Protein AF-A0A670Z9A9-F1 (afdb_monomer)

Solvent-accessible surface area (backbone atoms only — not comparable to full-atom values): 10388 Å² total; per-residue (Å²): 115,67,74,57,53,58,53,50,52,54,52,52,38,52,53,39,51,56,48,32,54,51,43,50,53,49,29,54,51,52,53,52,52,52,51,53,52,50,52,53,49,54,53,46,26,60,76,27,50,93,51,57,17,61,46,47,69,67,66,51,92,72,81,72,86,79,73,75,68,57,45,58,57,42,49,56,49,28,51,51,43,54,60,68,50,67,63,76,85,78,79,76,77,70,88,59,63,65,64,73,48,53,79,79,47,78,94,45,90,67,59,56,58,54,52,53,50,51,51,53,52,52,50,47,65,61,46,49,72,61,49,51,61,55,50,54,52,53,53,52,54,52,52,52,54,53,53,50,52,58,48,48,57,53,52,50,52,53,49,50,54,52,49,53,55,53,54,63,74,63,66,80,90,82,82,80,92,128

Nearest PDB structures (foldseek):
  6rx1-assembly1_A  TM=9.116E-01  e=6.075E-04  Homo sapiens
  4n21-assembly1_C  TM=8.947E-01  e=1.290E-02  CAS virus

Mean predicted aligned error: 19.45 Å

pLDDT: mean 72.22, std 13.07, range [31.41, 91.44]

Structure (mmCIF, N/CA/C/O backbone):
data_AF-A0A670Z9A9-F1
#
_entry.id   AF-A0A670Z9A9-F1
#
loop_
_atom_site.group_PDB
_atom_site.id
_atom_site.type_symbol
_atom_site.label_atom_id
_atom_site.label_alt_id
_atom_site.label_comp_id
_atom_site.label_asym_id
_atom_site.label_entity_id
_atom_site.label_seq_id
_atom_site.pdbx_PDB_ins_code
_atom_site.Cartn_x
_atom_site.Cartn_y
_atom_site.Cartn_z
_atom_site.occupancy
_atom_site.B_iso_or_equiv
_atom_site.auth_seq_id
_atom_site.auth_comp_id
_atom_site.auth_asym_id
_atom_site.auth_atom_id
_atom_site.pdbx_PDB_model_num
ATOM 1 N N . MET A 1 1 ? 15.398 -5.780 -22.217 1.00 57.53 1 MET A N 1
ATOM 2 C CA . MET A 1 1 ? 15.027 -4.775 -21.191 1.00 57.53 1 MET A CA 1
ATOM 3 C C . MET A 1 1 ? 13.510 -4.672 -21.014 1.00 57.53 1 MET A C 1
ATOM 5 O O . MET A 1 1 ? 13.047 -4.868 -19.901 1.00 57.53 1 MET A O 1
ATOM 9 N N . LEU A 1 2 ? 12.725 -4.475 -22.083 1.00 59.59 2 LEU A N 1
ATOM 10 C CA . LEU A 1 2 ? 11.269 -4.256 -21.997 1.00 59.59 2 LEU A CA 1
ATOM 11 C C . LEU A 1 2 ? 10.462 -5.416 -21.372 1.00 59.59 2 LEU A C 1
ATOM 13 O O . LEU A 1 2 ? 9.583 -5.186 -20.551 1.00 59.59 2 LEU A O 1
ATOM 17 N N . ASN A 1 3 ? 10.837 -6.668 -21.661 1.00 61.53 3 ASN A N 1
ATOM 18 C CA . ASN A 1 3 ? 10.178 -7.860 -21.103 1.00 61.53 3 ASN A CA 1
ATOM 19 C C . ASN A 1 3 ? 10.278 -7.959 -19.561 1.00 61.53 3 ASN A C 1
ATOM 21 O 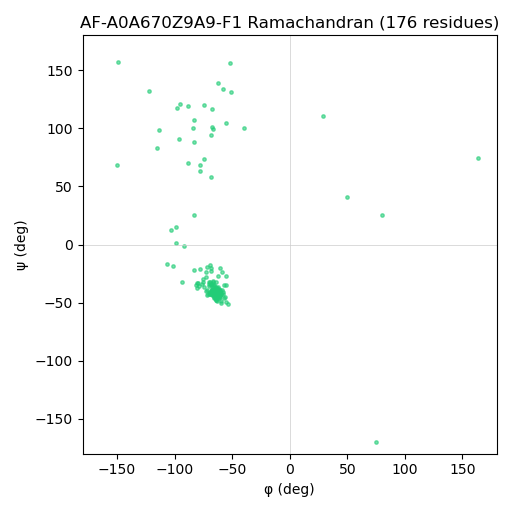O . ASN A 1 3 ? 9.419 -8.538 -18.903 1.00 61.53 3 ASN A O 1
ATOM 25 N N . ARG A 1 4 ? 11.323 -7.367 -18.960 1.00 69.44 4 ARG A N 1
ATOM 26 C CA . ARG A 1 4 ? 11.471 -7.301 -17.496 1.00 69.44 4 ARG A CA 1
ATOM 27 C C . ARG A 1 4 ? 10.529 -6.272 -16.872 1.00 69.44 4 ARG A C 1
ATOM 29 O O . ARG A 1 4 ? 10.006 -6.531 -15.797 1.00 69.44 4 ARG A O 1
ATOM 36 N N . ILE A 1 5 ? 10.303 -5.145 -17.547 1.00 73.62 5 ILE A N 1
ATOM 37 C CA . ILE A 1 5 ? 9.437 -4.061 -17.060 1.00 73.62 5 ILE A CA 1
ATOM 38 C C . ILE A 1 5 ? 7.973 -4.519 -17.057 1.00 73.62 5 ILE A C 1
ATOM 40 O O . ILE A 1 5 ? 7.284 -4.347 -16.060 1.00 73.62 5 ILE A O 1
ATOM 44 N N . ILE A 1 6 ? 7.536 -5.208 -18.117 1.00 71.56 6 ILE A N 1
ATOM 45 C CA . ILE A 1 6 ? 6.167 -5.742 -18.222 1.00 71.56 6 ILE A CA 1
ATOM 46 C C . ILE A 1 6 ? 5.898 -6.795 -17.132 1.00 71.56 6 ILE A C 1
ATOM 48 O O . ILE A 1 6 ? 4.844 -6.787 -16.503 1.00 71.56 6 ILE A O 1
ATOM 52 N N . ARG A 1 7 ? 6.876 -7.668 -16.845 1.00 72.00 7 ARG A N 1
ATOM 53 C CA . ARG A 1 7 ? 6.777 -8.635 -15.739 1.00 72.00 7 ARG A CA 1
ATOM 54 C C . ARG A 1 7 ? 6.700 -7.963 -14.371 1.00 72.00 7 ARG A C 1
ATOM 56 O O . ARG A 1 7 ? 5.921 -8.400 -13.535 1.00 72.00 7 ARG A O 1
ATOM 63 N N . LEU A 1 8 ? 7.494 -6.917 -14.143 1.00 79.88 8 LEU A N 1
ATOM 64 C CA . LEU A 1 8 ? 7.450 -6.150 -12.897 1.00 79.88 8 LEU A CA 1
ATOM 65 C C . LEU A 1 8 ? 6.085 -5.488 -12.695 1.00 79.88 8 LEU A C 1
ATOM 67 O O . LEU A 1 8 ? 5.561 -5.528 -11.589 1.00 79.88 8 LEU A O 1
ATOM 71 N N . GLN A 1 9 ? 5.487 -4.949 -13.757 1.00 76.75 9 GLN A N 1
ATOM 72 C CA . GLN A 1 9 ? 4.175 -4.310 -13.682 1.00 76.75 9 GLN A CA 1
ATOM 73 C C . GLN A 1 9 ? 3.070 -5.298 -13.277 1.00 76.75 9 GLN A C 1
ATOM 75 O O . GLN A 1 9 ? 2.305 -5.003 -12.364 1.00 76.75 9 GLN A O 1
ATOM 80 N N . ALA A 1 10 ? 3.059 -6.502 -13.858 1.00 77.50 10 ALA A N 1
ATOM 81 C CA . ALA A 1 10 ? 2.109 -7.551 -13.480 1.00 77.50 10 ALA A CA 1
ATOM 82 C C . ALA A 1 10 ? 2.292 -8.036 -12.027 1.00 77.50 10 ALA A C 1
ATOM 84 O O . ALA A 1 10 ? 1.320 -8.297 -11.323 1.00 77.50 10 ALA A O 1
ATOM 85 N N . VAL A 1 11 ? 3.539 -8.139 -11.553 1.00 83.31 11 VAL A N 1
ATOM 86 C CA . VAL A 1 11 ? 3.826 -8.537 -10.163 1.00 83.31 11 VAL A CA 1
ATOM 87 C C . VAL A 1 11 ? 3.357 -7.469 -9.170 1.00 83.31 11 VAL A C 1
ATOM 89 O O . VAL A 1 11 ? 2.817 -7.812 -8.122 1.00 83.31 11 VAL A O 1
ATOM 92 N N . VAL A 1 12 ? 3.527 -6.184 -9.491 1.00 83.81 12 VAL A N 1
ATOM 93 C CA . VAL A 1 12 ? 3.053 -5.083 -8.635 1.00 83.81 12 VAL A CA 1
ATOM 94 C C . VAL A 1 12 ? 1.527 -5.069 -8.545 1.00 83.81 12 VAL A C 1
ATOM 96 O O . VAL A 1 12 ? 1.000 -4.891 -7.450 1.00 83.81 12 VAL A O 1
ATOM 99 N N . GLU A 1 13 ? 0.821 -5.308 -9.652 1.00 79.69 13 GLU A N 1
ATOM 100 C CA . GLU A 1 13 ? -0.646 -5.397 -9.670 1.00 79.69 13 GLU A CA 1
ATOM 101 C C . GLU A 1 13 ? -1.158 -6.558 -8.802 1.00 79.69 13 GLU A C 1
ATOM 103 O O . GLU A 1 13 ? -2.053 -6.368 -7.977 1.00 79.69 13 GLU A O 1
ATOM 108 N N . LEU A 1 14 ? -0.525 -7.734 -8.905 1.00 84.31 14 LEU A N 1
ATOM 109 C CA . LEU A 1 14 ? -0.851 -8.892 -8.070 1.00 84.31 14 LEU A CA 1
ATOM 110 C C . LEU A 1 14 ? -0.661 -8.582 -6.578 1.00 84.31 14 LEU A C 1
ATOM 112 O O . LEU A 1 14 ? -1.570 -8.801 -5.780 1.00 84.31 14 LEU A O 1
ATOM 116 N N . ILE A 1 15 ? 0.497 -8.032 -6.199 1.00 83.19 15 ILE A N 1
ATOM 117 C CA . ILE A 1 15 ? 0.793 -7.696 -4.798 1.00 83.19 15 ILE A CA 1
ATOM 118 C C . ILE A 1 15 ? -0.176 -6.627 -4.280 1.00 83.19 15 ILE A C 1
ATOM 120 O O . ILE A 1 15 ? -0.619 -6.708 -3.134 1.00 83.19 15 ILE A O 1
ATOM 124 N N . ALA A 1 16 ? -0.535 -5.639 -5.104 1.00 85.44 16 ALA A N 1
ATOM 125 C CA . ALA A 1 16 ? -1.480 -4.594 -4.726 1.00 85.44 16 ALA A CA 1
ATOM 126 C C . ALA A 1 16 ? -2.885 -5.158 -4.460 1.00 85.44 16 ALA A C 1
ATOM 128 O O . ALA A 1 16 ? -3.497 -4.798 -3.452 1.00 85.44 16 ALA A O 1
ATOM 129 N N . ASN A 1 17 ? -3.366 -6.076 -5.304 1.00 84.50 17 ASN A N 1
ATOM 130 C CA . ASN A 1 17 ? -4.658 -6.740 -5.123 1.00 84.50 17 ASN A CA 1
ATOM 131 C C . ASN A 1 17 ? -4.695 -7.599 -3.843 1.00 84.50 17 ASN A C 1
ATOM 133 O O . ASN A 1 17 ? -5.593 -7.447 -3.013 1.00 84.50 17 ASN A O 1
ATOM 137 N N . GLU A 1 18 ? -3.669 -8.427 -3.628 1.00 86.19 18 GLU A N 1
ATOM 138 C CA . GLU A 1 18 ? -3.526 -9.250 -2.415 1.00 86.19 18 GLU A CA 1
ATOM 139 C C . GLU A 1 18 ? -3.448 -8.387 -1.140 1.00 86.19 18 GLU A C 1
ATOM 141 O O . GLU A 1 18 ? -4.068 -8.679 -0.109 1.00 86.19 18 GLU A O 1
ATOM 146 N N . THR A 1 19 ? -2.733 -7.260 -1.212 1.00 86.81 19 THR A N 1
ATOM 147 C CA . THR A 1 19 ? -2.630 -6.299 -0.103 1.00 86.81 19 THR A CA 1
ATOM 148 C C . THR A 1 19 ? -3.982 -5.643 0.187 1.00 86.81 19 THR A C 1
ATOM 150 O O . THR A 1 19 ? -4.372 -5.527 1.351 1.00 86.81 19 THR A O 1
ATOM 153 N N . ALA A 1 20 ? -4.731 -5.247 -0.847 1.00 84.44 20 ALA A N 1
ATOM 154 C CA . ALA A 1 20 ? -6.062 -4.663 -0.689 1.00 84.44 20 ALA A CA 1
ATOM 155 C C . ALA A 1 20 ? -7.044 -5.652 -0.035 1.00 84.44 20 ALA A C 1
ATOM 157 O O . ALA A 1 20 ? -7.792 -5.273 0.871 1.00 84.44 20 ALA A O 1
ATOM 158 N N . GLN A 1 21 ? -7.003 -6.931 -0.419 1.00 86.69 21 GLN A N 1
ATOM 159 C CA . GLN A 1 21 ? -7.823 -7.983 0.189 1.00 86.69 21 GLN A CA 1
ATOM 160 C C . GLN A 1 21 ? -7.468 -8.230 1.665 1.00 86.69 21 GLN A C 1
ATOM 162 O O . GLN A 1 21 ? -8.360 -8.351 2.515 1.00 86.69 21 GLN A O 1
ATOM 167 N N . SER A 1 22 ? -6.176 -8.246 1.991 1.00 89.56 22 SER A N 1
ATOM 168 C CA . SER A 1 22 ? -5.695 -8.396 3.370 1.00 89.56 22 SER A CA 1
ATOM 169 C C . SER A 1 22 ? -6.151 -7.2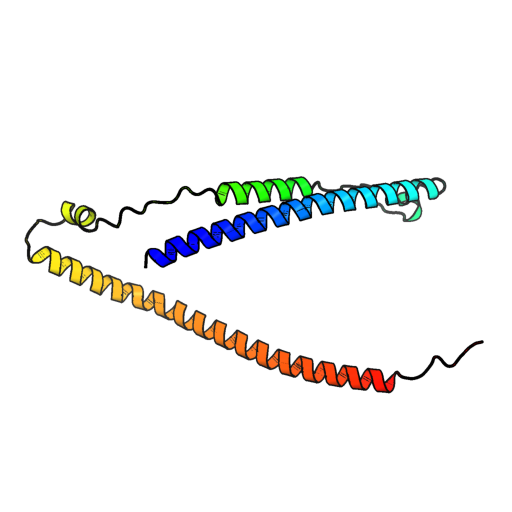32 4.259 1.00 89.56 22 SER A C 1
ATOM 171 O O . SER A 1 22 ? -6.670 -7.447 5.357 1.00 89.56 22 SER A O 1
ATOM 173 N N . LEU A 1 23 ? -6.052 -5.994 3.758 1.00 87.75 23 LEU A N 1
ATOM 174 C CA . LEU A 1 23 ? -6.511 -4.792 4.463 1.00 87.75 23 LEU A CA 1
ATOM 175 C C . LEU A 1 23 ? -8.023 -4.808 4.724 1.00 87.75 23 LEU A C 1
ATOM 177 O O . LEU A 1 23 ? -8.455 -4.476 5.828 1.00 87.75 23 LEU A O 1
ATOM 181 N N . ARG A 1 24 ? -8.834 -5.242 3.750 1.00 85.31 24 ARG A N 1
ATOM 182 C CA . ARG A 1 24 ? -10.289 -5.395 3.931 1.00 85.31 24 ARG A CA 1
ATOM 183 C C . ARG A 1 24 ? -10.618 -6.393 5.040 1.00 85.31 24 ARG A C 1
ATOM 185 O O . ARG A 1 24 ? -11.450 -6.112 5.900 1.00 85.31 24 ARG A O 1
ATOM 192 N N . THR A 1 25 ? -9.937 -7.536 5.054 1.00 87.81 25 THR A N 1
ATOM 193 C CA . THR A 1 25 ? -10.145 -8.572 6.079 1.00 87.81 25 THR A CA 1
ATOM 194 C C . THR A 1 25 ? -9.793 -8.054 7.476 1.00 87.81 25 THR A C 1
ATOM 196 O O . THR A 1 25 ? -10.552 -8.267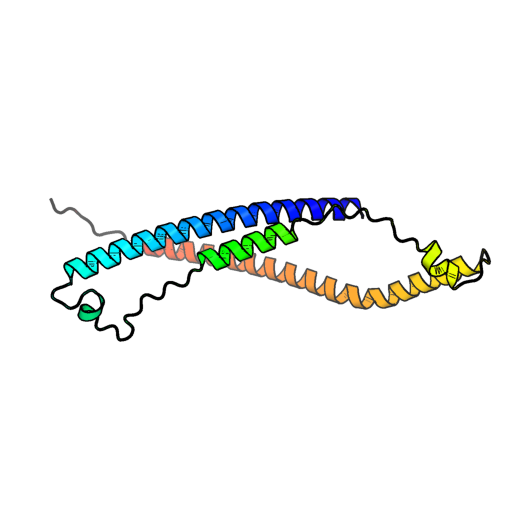 8.425 1.00 87.81 25 THR A O 1
ATOM 199 N N . LEU A 1 26 ? -8.696 -7.299 7.595 1.00 88.44 26 LEU A N 1
ATOM 200 C CA . LEU A 1 26 ? -8.285 -6.666 8.847 1.00 88.44 26 LEU A CA 1
ATOM 201 C C . LEU A 1 26 ? -9.303 -5.622 9.335 1.00 88.44 26 LEU A C 1
ATOM 203 O O . LEU A 1 26 ? -9.649 -5.614 10.517 1.00 88.44 26 LEU A O 1
ATOM 207 N N . ALA A 1 27 ? -9.833 -4.783 8.439 1.00 85.12 27 ALA A N 1
ATOM 208 C CA . ALA A 1 27 ? -10.864 -3.801 8.784 1.00 85.12 27 ALA A CA 1
ATOM 209 C C . ALA A 1 27 ? -12.131 -4.474 9.345 1.00 85.12 27 ALA A C 1
ATOM 211 O O . ALA A 1 27 ? -12.674 -4.045 10.367 1.00 85.12 27 ALA A O 1
ATOM 212 N N . VAL A 1 28 ? -12.566 -5.579 8.728 1.00 86.69 28 VAL A N 1
ATOM 213 C CA . VAL A 1 28 ? -13.723 -6.359 9.196 1.00 86.69 28 VAL A CA 1
ATOM 214 C C . VAL A 1 28 ? -13.463 -6.974 10.573 1.00 86.69 28 VAL A C 1
ATOM 216 O O . VAL A 1 28 ? -14.334 -6.910 11.445 1.00 86.69 28 VAL A O 1
ATOM 219 N N . GLN A 1 29 ? -12.279 -7.550 10.800 1.00 84.25 29 GLN A N 1
ATOM 220 C CA . GLN A 1 29 ? -11.921 -8.103 12.109 1.00 84.25 29 GLN A CA 1
ATOM 221 C C . GLN A 1 29 ? -11.892 -7.026 13.195 1.00 84.25 29 GLN A C 1
ATOM 223 O O . GLN A 1 29 ? -12.471 -7.228 14.263 1.00 84.25 29 GLN A O 1
ATOM 228 N N . GLN A 1 30 ? -11.304 -5.859 12.918 1.00 84.94 30 GLN A N 1
ATOM 229 C CA . GLN A 1 30 ? -11.285 -4.752 13.874 1.00 84.94 30 GLN A CA 1
ATOM 230 C C . GLN A 1 30 ? -12.694 -4.300 14.277 1.00 84.94 30 GLN A C 1
ATOM 232 O O . GLN A 1 30 ? -12.931 -4.011 15.449 1.00 84.94 30 GLN A O 1
ATOM 237 N N . LYS A 1 31 ? -13.647 -4.271 13.337 1.00 82.88 31 LYS A N 1
ATOM 238 C CA . LYS A 1 31 ? -15.043 -3.922 13.638 1.00 82.88 31 LYS A CA 1
ATOM 239 C C . LYS A 1 31 ? -15.696 -4.932 14.587 1.00 82.88 31 LYS A C 1
ATOM 241 O O . LYS A 1 31 ? -16.368 -4.535 15.536 1.00 82.88 31 LYS A O 1
ATOM 246 N N . LYS A 1 32 ? -15.454 -6.231 14.377 1.00 84.75 32 LYS A N 1
ATOM 247 C CA . LYS A 1 32 ? -15.958 -7.298 15.261 1.00 84.75 32 LYS A CA 1
ATOM 248 C C . LYS A 1 32 ? -15.355 -7.218 16.665 1.00 84.75 32 LYS A C 1
ATOM 250 O O . LYS A 1 32 ? -16.096 -7.303 17.640 1.00 84.75 32 LYS A O 1
ATOM 255 N N . PHE A 1 33 ? -14.043 -6.999 16.775 1.00 85.44 33 PHE A N 1
ATOM 256 C CA . PHE A 1 33 ? -13.380 -6.820 18.071 1.00 85.44 33 PHE A CA 1
ATOM 257 C C . PHE A 1 33 ? -13.918 -5.607 18.832 1.00 85.44 33 PHE A C 1
ATOM 259 O O . PHE A 1 33 ? -14.232 -5.730 20.013 1.00 85.44 33 PHE A O 1
ATOM 266 N N . ARG A 1 34 ? -14.098 -4.461 18.160 1.00 82.62 34 ARG A N 1
ATOM 267 C CA . ARG A 1 34 ? -14.710 -3.269 18.772 1.00 82.62 34 ARG A CA 1
ATOM 268 C C . ARG A 1 34 ? -16.098 -3.566 19.333 1.00 82.62 34 ARG A C 1
ATOM 270 O O . ARG A 1 34 ? -16.385 -3.180 20.460 1.00 82.62 34 ARG A O 1
ATOM 277 N N . TYR A 1 35 ? -16.935 -4.281 18.583 1.00 83.69 35 TYR A N 1
ATOM 278 C CA . TYR A 1 35 ? -18.282 -4.628 19.035 1.00 83.69 35 TYR A CA 1
ATOM 279 C C . TYR A 1 35 ? -18.268 -5.545 20.268 1.00 83.69 35 TYR A C 1
ATOM 281 O O . TYR A 1 35 ? -19.003 -5.301 21.220 1.00 83.69 35 TYR A O 1
ATOM 289 N N . ALA A 1 36 ? -17.386 -6.548 20.297 1.00 87.69 36 ALA A N 1
ATOM 290 C CA . ALA A 1 36 ? -17.220 -7.414 21.465 1.00 87.69 36 ALA A CA 1
ATOM 291 C C . ALA A 1 36 ? -16.715 -6.639 22.697 1.00 87.69 36 ALA A C 1
ATOM 293 O O . ALA A 1 36 ? -17.241 -6.805 23.795 1.00 87.69 36 ALA A O 1
ATOM 294 N N . ILE A 1 37 ? -15.737 -5.742 22.519 1.00 86.31 37 ILE A N 1
ATOM 295 C CA . ILE A 1 37 ? -15.241 -4.867 23.593 1.00 86.31 37 ILE A CA 1
ATOM 296 C C . ILE A 1 37 ? -16.362 -3.955 24.105 1.00 86.31 37 ILE A C 1
ATOM 298 O O . ILE A 1 37 ? -16.508 -3.789 25.314 1.00 86.31 37 ILE A O 1
ATOM 302 N N . TYR A 1 38 ? -17.176 -3.401 23.203 1.00 82.69 38 TYR A N 1
ATOM 303 C CA . TYR A 1 38 ? -18.317 -2.562 23.558 1.00 82.69 38 TYR A CA 1
ATOM 304 C C . TYR A 1 38 ? -19.354 -3.327 24.387 1.00 82.69 38 TYR A C 1
ATOM 306 O O . TYR A 1 38 ? -19.792 -2.840 25.427 1.00 82.69 38 TYR A O 1
ATOM 314 N N . GLN A 1 39 ? -19.702 -4.550 23.979 1.00 86.06 39 GLN A N 1
ATOM 315 C CA . GLN A 1 39 ? -20.611 -5.403 24.748 1.00 86.06 39 GLN A CA 1
ATOM 316 C C . GLN A 1 39 ? -20.053 -5.741 26.134 1.00 86.06 39 GLN A C 1
ATOM 318 O O . GLN A 1 39 ? -20.772 -5.626 27.124 1.00 86.06 39 GLN A O 1
ATOM 323 N N . ASN A 1 40 ? -18.767 -6.090 26.221 1.00 89.12 40 ASN A N 1
ATOM 324 C CA . ASN A 1 40 ? -18.114 -6.372 27.499 1.00 89.12 40 ASN A CA 1
ATOM 325 C C . ASN A 1 40 ? -18.123 -5.145 28.420 1.00 89.12 40 ASN A C 1
ATOM 327 O O . ASN A 1 40 ? -18.425 -5.275 29.604 1.00 89.12 40 ASN A O 1
ATOM 331 N N . ARG A 1 41 ? -17.841 -3.951 27.880 1.00 85.50 41 ARG A N 1
ATOM 332 C CA . ARG A 1 41 ? -17.907 -2.681 28.617 1.00 85.50 41 ARG A CA 1
ATOM 333 C C . ARG A 1 41 ? -19.311 -2.435 29.163 1.00 85.50 41 ARG A C 1
ATOM 335 O O . ARG A 1 41 ? -19.445 -2.150 30.343 1.00 85.50 41 ARG A O 1
ATOM 342 N N . LEU A 1 42 ? -20.341 -2.588 28.333 1.00 85.62 42 LEU A N 1
ATOM 343 C CA . LEU A 1 42 ? -21.728 -2.352 28.733 1.00 85.62 42 LEU A CA 1
ATOM 344 C C . LEU A 1 42 ? -22.178 -3.340 29.820 1.00 85.62 42 LEU A C 1
ATOM 346 O O . LEU A 1 42 ? -22.825 -2.941 30.785 1.00 85.62 42 LEU A O 1
ATOM 350 N N . ALA A 1 43 ? -21.780 -4.611 29.710 1.00 91.44 43 ALA A N 1
ATOM 351 C CA . ALA A 1 43 ? -22.028 -5.608 30.747 1.00 91.44 43 ALA A CA 1
ATOM 352 C C . ALA A 1 43 ? -21.319 -5.258 32.069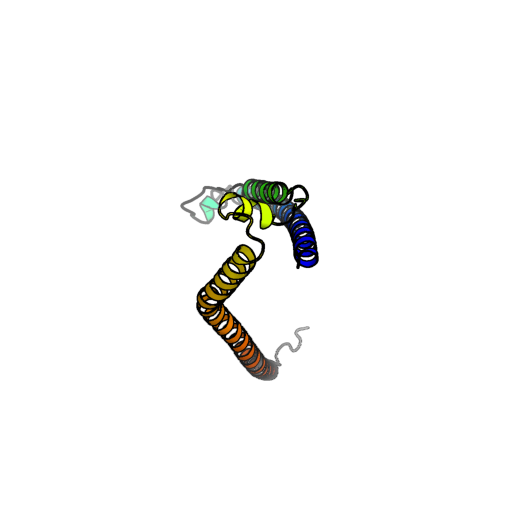 1.00 91.44 43 ALA A C 1
ATOM 354 O O . ALA A 1 43 ? -21.927 -5.344 33.134 1.00 91.44 43 ALA A O 1
ATOM 355 N N . LEU A 1 44 ? -20.059 -4.817 32.010 1.00 88.38 44 LEU A N 1
ATOM 356 C CA . LEU A 1 44 ? -19.306 -4.352 33.179 1.00 88.38 44 LEU A CA 1
ATOM 357 C C . LEU A 1 44 ? -19.929 -3.097 33.806 1.00 88.38 44 LEU A C 1
ATOM 359 O O . LEU A 1 44 ? -20.051 -3.031 35.026 1.00 88.38 44 LEU A O 1
ATOM 363 N N . ASP A 1 45 ? -20.362 -2.131 32.995 1.00 84.75 45 ASP A N 1
ATOM 364 C CA . ASP A 1 45 ? -21.035 -0.917 33.465 1.00 84.75 45 ASP A CA 1
ATOM 365 C C . ASP A 1 45 ? -22.373 -1.248 34.142 1.00 84.75 45 ASP A C 1
ATOM 367 O O . ASP A 1 45 ? -22.705 -0.644 35.160 1.00 84.75 45 ASP A O 1
ATOM 371 N N . TYR A 1 46 ? -23.105 -2.250 33.642 1.00 86.62 46 TYR A N 1
ATOM 372 C CA . TYR A 1 46 ? -24.321 -2.749 34.288 1.00 86.62 46 TYR A CA 1
ATOM 373 C C . TYR A 1 46 ? -24.031 -3.398 35.650 1.00 86.62 46 TYR A C 1
ATOM 375 O O . TYR A 1 46 ? -24.702 -3.092 36.634 1.00 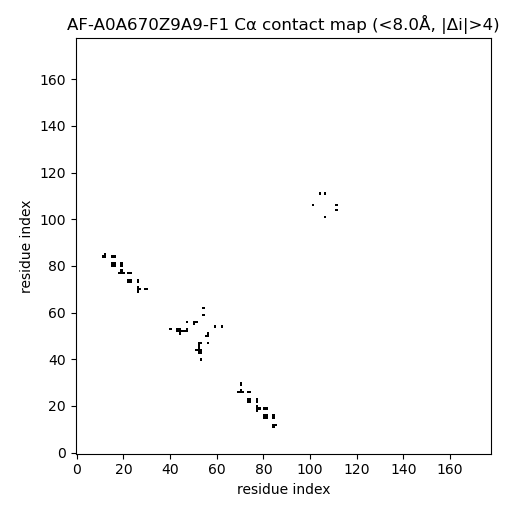86.62 46 TYR A O 1
ATOM 383 N N . LEU A 1 47 ? -23.004 -4.252 35.736 1.00 90.25 47 LEU A N 1
ATOM 384 C CA . LEU A 1 47 ? -22.592 -4.885 36.997 1.00 90.25 47 LEU A CA 1
ATOM 385 C C . LEU A 1 47 ? -22.085 -3.865 38.028 1.00 90.25 47 LEU A C 1
ATOM 387 O O . LEU A 1 47 ? -22.280 -4.050 39.227 1.00 90.25 47 LEU A O 1
ATOM 391 N N . LEU A 1 48 ? -21.459 -2.783 37.564 1.00 89.38 48 LEU A N 1
ATOM 392 C CA . LEU A 1 48 ? -20.889 -1.719 38.392 1.00 89.38 48 LEU A CA 1
ATOM 393 C C . LEU A 1 48 ? -21.812 -0.500 38.517 1.00 89.38 48 LEU A C 1
ATOM 395 O O . LEU A 1 48 ? -21.367 0.554 38.967 1.00 89.38 48 LEU A O 1
ATOM 399 N N . ALA A 1 49 ? -23.094 -0.611 38.158 1.00 85.19 49 ALA A N 1
ATOM 400 C CA . ALA A 1 49 ? -24.020 0.524 38.160 1.00 85.19 49 ALA A CA 1
ATOM 401 C C . ALA A 1 49 ? -24.121 1.212 39.537 1.00 85.19 49 ALA A C 1
ATOM 403 O O . ALA A 1 49 ? -24.214 2.436 39.609 1.00 85.19 49 ALA A O 1
ATOM 404 N N . ALA A 1 50 ? -24.025 0.444 40.629 1.00 85.00 50 ALA A N 1
ATOM 405 C CA . ALA A 1 50 ? -24.021 0.970 41.997 1.00 85.00 50 ALA A CA 1
ATOM 406 C C . ALA A 1 50 ? -22.750 1.773 42.351 1.00 85.00 50 ALA A C 1
ATOM 408 O O . ALA A 1 50 ? -22.785 2.612 43.245 1.00 85.00 50 ALA A O 1
ATOM 409 N N . GLU A 1 51 ? -21.642 1.538 41.645 1.00 83.94 51 GLU A N 1
ATOM 410 C CA . GLU A 1 51 ? -20.345 2.200 41.848 1.00 83.94 51 GLU A CA 1
ATOM 411 C C . GLU A 1 51 ? -20.061 3.283 40.786 1.00 83.94 51 GLU A C 1
ATOM 413 O O . GLU A 1 51 ? -18.938 3.774 40.674 1.00 83.94 51 GLU A O 1
ATOM 418 N N . GLY A 1 52 ? -21.071 3.671 39.995 1.00 79.31 52 GLY A N 1
ATOM 419 C CA . GLY A 1 52 ? -20.924 4.647 38.907 1.00 79.31 52 GLY A CA 1
ATOM 420 C C . GLY A 1 52 ? -20.336 4.062 37.614 1.00 79.31 52 GLY A C 1
ATOM 421 O O . GLY A 1 52 ? -19.727 4.788 36.825 1.00 79.31 52 GLY A O 1
ATOM 422 N N . GLY A 1 53 ? -20.495 2.753 37.399 1.00 83.19 53 GLY A N 1
ATOM 423 C CA . GLY A 1 53 ? -19.953 2.014 36.258 1.00 83.19 53 GLY A CA 1
ATOM 424 C C . GLY A 1 53 ? -18.444 1.773 36.365 1.00 83.19 53 GLY A C 1
ATOM 425 O O . GLY A 1 53 ? -17.806 2.057 37.381 1.00 83.19 53 GLY A O 1
ATOM 426 N N . VAL A 1 54 ? -17.838 1.296 35.277 1.00 82.06 54 VAL A N 1
ATOM 427 C CA . VAL A 1 54 ? -16.378 1.160 35.144 1.00 82.06 54 VAL A CA 1
ATOM 428 C C . VAL A 1 54 ? -15.702 2.511 35.395 1.00 82.06 54 VAL A C 1
ATOM 430 O O . VAL A 1 54 ? -14.632 2.596 35.987 1.00 82.06 54 VAL A O 1
ATOM 433 N N . CYS A 1 55 ? -16.334 3.604 34.987 1.00 80.88 55 CYS A N 1
ATOM 434 C CA . CYS A 1 55 ? -15.734 4.921 35.116 1.00 80.88 55 CYS A CA 1
ATOM 435 C C . CYS A 1 55 ? -15.671 5.440 36.556 1.00 80.88 55 CYS A C 1
ATOM 437 O O . CYS A 1 55 ? -14.631 5.952 36.974 1.00 80.88 55 CYS A O 1
ATOM 439 N N . GLY A 1 56 ? -16.757 5.264 37.314 1.00 77.69 56 GLY A N 1
ATOM 440 C CA . GLY A 1 56 ? -16.820 5.639 38.725 1.00 77.69 56 GLY A CA 1
ATOM 441 C C . GLY A 1 56 ? -15.891 4.789 39.589 1.00 77.69 56 GLY A C 1
ATOM 442 O O . GLY A 1 56 ? -15.159 5.330 40.416 1.00 77.69 56 GLY A O 1
ATOM 443 N N . LYS A 1 57 ? -15.825 3.475 39.330 1.00 80.62 57 LYS A N 1
ATOM 444 C CA . LYS A 1 57 ? -14.971 2.553 40.093 1.00 80.62 57 LYS A CA 1
ATOM 445 C C . LYS A 1 57 ? -13.475 2.804 39.898 1.00 80.62 57 LYS A C 1
ATOM 447 O O . LYS A 1 57 ? -12.715 2.737 40.861 1.00 80.62 57 LYS A O 1
ATOM 452 N N . PHE A 1 58 ? -13.044 3.085 38.669 1.00 78.00 58 PHE A N 1
ATOM 453 C CA . PHE A 1 58 ? -11.626 3.295 38.358 1.00 78.00 58 PHE A CA 1
ATOM 454 C C . PHE A 1 58 ? -11.180 4.766 38.435 1.00 78.00 58 PHE A C 1
ATOM 456 O O . PHE A 1 58 ? -9.999 5.042 38.240 1.00 78.00 58 PHE A O 1
ATOM 463 N N . ASN A 1 59 ? -12.088 5.702 38.745 1.00 74.69 59 ASN A N 1
ATOM 464 C CA . ASN A 1 59 ? -11.813 7.141 38.857 1.00 74.69 59 ASN A CA 1
ATOM 465 C C . ASN A 1 59 ? -11.056 7.708 37.634 1.00 74.69 59 ASN A C 1
ATOM 467 O O . ASN A 1 59 ? -10.111 8.490 37.757 1.00 74.69 59 ASN A O 1
ATOM 471 N N . PHE A 1 60 ? -11.440 7.267 36.430 1.00 73.25 60 PHE A N 1
ATOM 472 C CA . PHE A 1 60 ? -10.858 7.785 35.193 1.00 73.25 60 PHE A CA 1
ATOM 473 C C . PHE A 1 60 ? -11.404 9.193 34.920 1.00 73.25 60 PHE A C 1
ATOM 475 O O . PHE A 1 60 ? -12.601 9.369 34.716 1.00 73.25 60 PHE A O 1
ATOM 482 N N . SER A 1 61 ? -10.523 10.197 34.850 1.00 60.66 61 SER A N 1
ATOM 483 C CA . SER A 1 61 ? -10.893 11.591 34.547 1.00 60.66 61 SER A CA 1
ATOM 484 C C . SER A 1 61 ? -11.355 11.813 33.099 1.00 60.66 61 SER A C 1
ATOM 486 O O . SER A 1 61 ? -12.018 12.806 32.815 1.00 60.66 61 SER A O 1
ATOM 488 N N . ASN A 1 62 ? -11.055 10.878 32.191 1.00 65.06 62 ASN A N 1
ATOM 489 C CA . ASN A 1 62 ? -11.461 10.911 30.786 1.00 65.06 62 ASN A CA 1
ATOM 490 C C . ASN A 1 62 ? -12.405 9.744 30.489 1.00 65.06 62 ASN A C 1
ATOM 492 O O . ASN A 1 62 ? -11.995 8.691 30.005 1.00 65.06 62 ASN A O 1
ATOM 496 N N . CYS A 1 63 ? -13.686 9.936 30.791 1.00 72.62 63 CYS A N 1
ATOM 497 C CA . CYS A 1 63 ? -14.725 8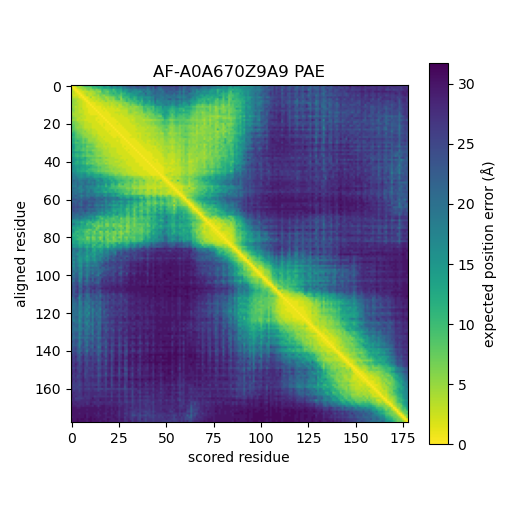.936 30.560 1.00 72.62 63 CYS A CA 1
ATOM 498 C C . CYS A 1 63 ? -15.286 8.924 29.129 1.00 72.62 63 CYS A C 1
ATOM 500 O O . CYS A 1 63 ? -16.437 8.546 28.920 1.00 72.62 63 CYS A O 1
ATOM 502 N N . CYS A 1 64 ? -14.515 9.370 28.137 1.00 67.00 64 CYS A N 1
ATOM 503 C CA . CYS A 1 64 ? -14.959 9.366 26.748 1.00 67.00 64 CYS A CA 1
ATOM 504 C C . CYS A 1 64 ? -14.460 8.113 26.043 1.00 67.00 64 CYS A C 1
ATOM 506 O O . CYS A 1 64 ? -13.262 7.851 25.947 1.00 67.00 64 CYS A O 1
ATOM 508 N N . LEU A 1 65 ? -15.413 7.337 25.543 1.00 63.38 65 LEU A N 1
ATOM 509 C CA . LEU A 1 65 ? -15.168 6.162 24.727 1.00 63.38 65 LEU A CA 1
ATOM 510 C C . LEU A 1 65 ? -15.089 6.600 23.260 1.00 63.38 65 LEU A C 1
ATOM 512 O O . LEU A 1 65 ? -15.991 6.349 22.466 1.00 63.38 65 LEU A O 1
ATOM 516 N N . GLU A 1 66 ? -14.015 7.309 22.918 1.00 57.88 66 GLU A N 1
ATOM 517 C CA . GLU A 1 66 ? -13.744 7.728 21.544 1.00 57.88 66 GLU A CA 1
ATOM 518 C C . GLU A 1 66 ? -13.069 6.566 20.807 1.00 57.88 66 GLU A C 1
ATOM 520 O O . GLU A 1 66 ? -11.849 6.394 20.826 1.00 57.88 66 GLU A O 1
ATOM 525 N N . PHE A 1 67 ? -13.869 5.687 20.207 1.00 60.50 67 PHE A N 1
ATOM 526 C CA . PHE A 1 67 ? -13.328 4.737 19.246 1.00 60.50 67 PHE A CA 1
ATOM 527 C C . PHE A 1 67 ? -13.247 5.423 17.890 1.00 60.50 67 PHE A C 1
ATOM 529 O O . PHE A 1 67 ? -14.242 5.481 17.174 1.00 60.50 67 PHE A O 1
ATOM 536 N N . ASP A 1 68 ? -12.052 5.888 17.523 1.00 60.47 68 ASP A N 1
ATOM 537 C CA . ASP A 1 68 ? -11.775 6.311 16.152 1.00 60.47 68 ASP A CA 1
ATOM 538 C C . ASP A 1 68 ? -12.194 5.205 15.178 1.00 60.47 68 ASP A C 1
ATOM 540 O O . ASP A 1 68 ? -11.828 4.027 15.351 1.00 60.47 68 ASP A O 1
ATOM 544 N N . ASP A 1 69 ? -12.940 5.579 14.138 1.00 64.12 69 ASP A N 1
ATOM 545 C CA . ASP A 1 69 ? -13.438 4.668 13.111 1.00 64.12 69 ASP A CA 1
ATOM 546 C C . ASP A 1 69 ? -12.313 4.329 12.113 1.00 64.12 69 ASP A C 1
ATOM 548 O O . ASP A 1 69 ? -12.326 4.637 10.923 1.00 64.12 69 ASP A O 1
ATOM 552 N N . VAL A 1 70 ? -11.261 3.675 12.622 1.00 67.62 70 VAL A N 1
ATOM 553 C CA . VAL A 1 70 ? -10.079 3.255 11.845 1.00 67.62 70 VAL A CA 1
ATOM 554 C C . VAL A 1 70 ? -10.477 2.324 10.691 1.00 67.62 70 VAL A C 1
ATOM 556 O O . VAL A 1 70 ? -9.765 2.246 9.690 1.00 67.62 70 VAL A O 1
ATOM 559 N N . GLY A 1 71 ? -11.628 1.649 10.795 1.00 66.62 71 GLY A N 1
ATOM 560 C CA . GLY A 1 71 ? -12.176 0.822 9.721 1.00 66.62 71 GLY A CA 1
ATOM 561 C C . GLY A 1 71 ? -12.403 1.608 8.428 1.00 66.62 71 GLY A C 1
ATOM 562 O O . GLY A 1 71 ? -12.010 1.133 7.362 1.00 66.62 71 GLY A O 1
ATOM 563 N N . GLU A 1 72 ? -12.936 2.830 8.520 1.00 70.94 72 GLU A N 1
ATOM 564 C CA . GLU A 1 72 ? -13.166 3.696 7.359 1.00 70.94 72 GLU A CA 1
ATOM 565 C C . GLU A 1 72 ? -11.841 4.135 6.719 1.00 70.94 72 GLU A C 1
ATOM 567 O O . GLU A 1 72 ? -11.675 4.099 5.499 1.00 70.94 72 GLU A O 1
ATOM 572 N N . ILE A 1 73 ? -10.842 4.455 7.546 1.00 72.31 73 ILE A N 1
ATOM 573 C CA . ILE A 1 73 ? -9.500 4.847 7.093 1.00 72.31 73 ILE A CA 1
ATOM 574 C C . ILE A 1 73 ? -8.809 3.695 6.348 1.00 72.31 73 ILE A C 1
ATOM 576 O O . ILE A 1 73 ? -8.127 3.918 5.341 1.00 72.31 73 ILE A O 1
ATOM 580 N N . ILE A 1 74 ? -8.962 2.459 6.833 1.00 73.88 74 ILE A N 1
ATOM 581 C CA . ILE A 1 74 ? -8.395 1.271 6.184 1.00 73.88 74 ILE A CA 1
ATOM 582 C C . ILE A 1 74 ? -9.114 0.997 4.859 1.00 73.88 74 ILE A C 1
ATOM 584 O O . ILE A 1 74 ? -8.454 0.705 3.860 1.00 73.88 74 ILE A O 1
ATOM 588 N N . GLU A 1 75 ? -10.437 1.148 4.812 1.00 75.19 75 GLU A N 1
ATOM 589 C CA . GLU A 1 75 ? -11.216 0.958 3.589 1.00 75.19 75 GLU A CA 1
ATOM 590 C C . GLU A 1 75 ? -10.866 2.004 2.520 1.00 75.19 75 GLU A C 1
ATOM 592 O O . GLU A 1 75 ? -10.623 1.657 1.362 1.00 75.19 75 GLU A O 1
ATOM 597 N N . GLN A 1 76 ? -10.741 3.276 2.907 1.00 77.06 76 GLN A N 1
ATOM 598 C CA . GLN A 1 76 ? -10.298 4.345 2.010 1.00 77.06 76 GLN A CA 1
ATOM 599 C C . GLN A 1 76 ? -8.876 4.104 1.482 1.00 77.06 76 GLN A C 1
ATOM 601 O O . GLN A 1 76 ? -8.608 4.340 0.300 1.00 77.06 76 GLN A O 1
ATOM 606 N N . ARG A 1 77 ? -7.953 3.603 2.318 1.00 74.56 77 ARG A N 1
ATOM 607 C CA . ARG A 1 77 ? -6.607 3.216 1.858 1.00 74.56 77 ARG A CA 1
ATOM 608 C C . ARG A 1 77 ? -6.652 2.035 0.898 1.00 74.56 77 ARG A C 1
ATOM 610 O O . ARG A 1 77 ? -5.971 2.087 -0.122 1.00 74.56 77 ARG A O 1
ATOM 617 N N . ALA A 1 78 ? -7.465 1.018 1.176 1.00 74.56 78 ALA A N 1
ATOM 618 C CA . ALA A 1 78 ? -7.628 -0.132 0.291 1.00 74.56 78 ALA A CA 1
ATOM 619 C C . ALA A 1 78 ? -8.174 0.289 -1.085 1.00 74.56 78 ALA A C 1
ATOM 621 O O . ALA A 1 78 ? -7.606 -0.101 -2.103 1.00 74.56 78 ALA A O 1
ATOM 622 N N . ARG A 1 79 ? -9.185 1.170 -1.136 1.00 76.12 79 ARG A N 1
ATOM 623 C CA . ARG A 1 79 ? -9.700 1.719 -2.407 1.00 76.12 79 ARG A CA 1
ATOM 624 C C . ARG A 1 79 ? -8.657 2.533 -3.165 1.00 76.12 79 ARG A C 1
ATOM 626 O O . ARG A 1 79 ? -8.603 2.486 -4.388 1.00 76.12 79 ARG A O 1
ATOM 633 N N . ARG A 1 80 ? -7.816 3.291 -2.456 1.00 75.25 80 ARG A N 1
ATOM 634 C CA . ARG A 1 80 ? -6.726 4.046 -3.087 1.00 75.25 80 ARG A CA 1
ATOM 635 C C . ARG A 1 80 ? -5.707 3.111 -3.737 1.00 75.25 80 ARG A C 1
ATOM 637 O O . ARG A 1 80 ? -5.249 3.408 -4.832 1.00 75.25 80 ARG A O 1
ATOM 644 N N . ILE A 1 81 ? -5.376 2.000 -3.080 1.00 73.00 81 ILE A N 1
ATOM 645 C CA . ILE A 1 81 ? -4.476 0.972 -3.623 1.00 73.00 81 ILE A CA 1
ATOM 646 C C . ILE A 1 81 ? -5.094 0.324 -4.867 1.00 73.00 81 ILE A C 1
ATOM 648 O O . ILE A 1 81 ? -4.412 0.189 -5.875 1.00 73.00 81 ILE A O 1
ATOM 652 N N . GLU A 1 82 ? -6.386 0.005 -4.834 1.00 72.75 82 GLU A N 1
ATOM 653 C CA . GLU A 1 82 ? -7.125 -0.575 -5.964 1.00 72.75 82 GLU A CA 1
ATOM 654 C C . GLU A 1 82 ? -7.194 0.384 -7.165 1.00 72.75 82 GLU A C 1
ATOM 656 O O . GLU A 1 82 ? -6.877 -0.001 -8.289 1.00 72.75 82 GLU A O 1
ATOM 661 N N . ASN A 1 83 ? -7.487 1.668 -6.927 1.00 73.25 83 ASN A N 1
ATOM 662 C CA . ASN A 1 83 ? -7.478 2.692 -7.977 1.00 73.25 83 ASN A CA 1
ATOM 663 C C . ASN A 1 83 ? -6.077 2.953 -8.550 1.00 73.25 83 ASN A C 1
ATOM 665 O O . ASN A 1 83 ? -5.953 3.248 -9.734 1.00 73.25 83 ASN A O 1
ATOM 669 N N . LEU A 1 84 ? -5.026 2.878 -7.728 1.00 69.44 84 LEU A N 1
ATOM 670 C CA . LEU A 1 84 ? -3.642 3.046 -8.188 1.00 69.44 84 LEU A CA 1
ATOM 671 C C . LEU A 1 84 ? -3.122 1.817 -8.938 1.00 69.44 84 LEU A C 1
ATOM 673 O O . LEU A 1 84 ? -2.268 1.961 -9.807 1.00 69.44 84 LEU A O 1
ATOM 677 N N . ALA A 1 85 ? -3.614 0.624 -8.605 1.00 63.66 85 ALA A N 1
ATOM 678 C CA . ALA A 1 85 ? -3.262 -0.612 -9.295 1.00 63.66 85 ALA A CA 1
ATOM 679 C C . ALA A 1 85 ? -3.910 -0.701 -10.685 1.00 63.66 85 ALA A C 1
ATOM 681 O O . ALA A 1 85 ? -3.367 -1.363 -11.567 1.00 63.66 85 ALA A O 1
ATOM 682 N N . HIS A 1 86 ? -5.020 0.010 -10.914 1.00 59.94 86 HIS A N 1
ATOM 683 C CA . HIS A 1 86 ? -5.696 0.068 -12.207 1.00 59.94 86 HIS A CA 1
ATOM 684 C C . HIS A 1 86 ? -4.977 1.007 -13.195 1.00 59.94 86 HIS A C 1
ATOM 686 O O . HIS A 1 86 ? -5.477 2.072 -13.561 1.00 59.94 86 HIS A O 1
ATOM 692 N N . VAL A 1 87 ? -3.776 0.626 -13.636 1.00 57.16 87 VAL A N 1
ATOM 693 C CA . VAL A 1 87 ? -3.059 1.329 -14.710 1.00 57.16 87 VAL A CA 1
ATOM 694 C C . VAL A 1 87 ? -3.304 0.579 -16.020 1.00 57.16 87 VAL A C 1
ATOM 696 O O . VAL A 1 87 ? -2.873 -0.570 -16.140 1.00 57.16 87 VAL A O 1
ATOM 699 N N . PRO A 1 88 ? -3.953 1.194 -17.031 1.00 50.72 88 PRO A N 1
ATOM 700 C CA . PRO A 1 88 ? -4.126 0.552 -18.325 1.00 50.72 88 PRO A CA 1
ATOM 701 C C . PRO A 1 88 ? -2.749 0.211 -18.892 1.00 50.72 88 PRO A C 1
ATOM 703 O O . PRO A 1 88 ? -1.837 1.038 -18.855 1.00 50.72 88 PRO A O 1
ATOM 706 N N . VAL A 1 89 ? -2.608 -1.014 -19.400 1.00 47.34 89 VAL A N 1
ATOM 707 C CA . VAL A 1 89 ? -1.408 -1.533 -20.070 1.00 47.34 89 VAL A CA 1
ATOM 708 C C . VAL A 1 89 ? -0.782 -0.464 -20.971 1.00 47.34 89 VAL A C 1
ATOM 710 O O . VAL A 1 89 ? -1.248 -0.202 -22.082 1.00 47.34 89 VAL A O 1
ATOM 713 N N . GLN A 1 90 ? 0.277 0.180 -20.474 1.00 48.31 90 GLN A N 1
ATOM 714 C CA . GLN A 1 90 ? 1.011 1.191 -21.222 1.00 48.31 90 GLN A CA 1
ATOM 715 C C . GLN A 1 90 ? 1.705 0.491 -22.392 1.00 48.31 90 GLN A C 1
ATOM 717 O O . GLN A 1 90 ? 2.750 -0.143 -22.242 1.00 48.31 90 GLN A O 1
ATOM 722 N N . LYS A 1 91 ? 1.114 0.604 -23.585 1.00 45.03 91 LYS A N 1
ATOM 723 C CA . LYS A 1 91 ? 1.790 0.291 -24.844 1.00 45.03 91 LYS A CA 1
ATOM 724 C C . LYS A 1 91 ? 2.871 1.345 -25.057 1.00 45.03 91 LYS A C 1
ATOM 726 O O . LYS A 1 91 ? 2.603 2.431 -25.561 1.00 45.03 91 LYS A O 1
ATOM 731 N N . TRP A 1 92 ? 4.090 1.038 -24.631 1.00 43.41 92 TRP A N 1
ATOM 732 C CA . TRP A 1 92 ? 5.253 1.856 -24.948 1.00 43.41 92 TRP A CA 1
ATOM 733 C C . TRP A 1 92 ? 5.523 1.768 -26.453 1.00 43.41 92 TRP A C 1
ATOM 735 O O . TRP A 1 92 ? 6.110 0.796 -26.928 1.00 43.41 92 TRP A O 1
ATOM 745 N N . ASN A 1 93 ? 5.085 2.776 -27.210 1.00 53.50 93 ASN A N 1
ATOM 746 C CA . ASN A 1 93 ? 5.682 3.044 -28.512 1.00 53.50 93 ASN A CA 1
ATOM 747 C C . ASN A 1 93 ? 7.107 3.529 -28.233 1.00 53.50 93 ASN A C 1
ATOM 749 O O . ASN A 1 93 ? 7.300 4.512 -27.518 1.00 53.50 93 ASN A O 1
ATOM 753 N N . GLY A 1 94 ? 8.090 2.757 -28.700 1.00 52.88 94 GLY A N 1
ATOM 754 C CA . GLY A 1 94 ? 9.502 2.938 -28.375 1.00 52.88 94 GLY A CA 1
ATOM 755 C C . GLY A 1 94 ? 10.007 4.360 -28.617 1.00 52.88 94 GLY A C 1
ATOM 756 O O . GLY A 1 94 ? 9.455 5.114 -29.414 1.00 52.88 94 GLY A O 1
ATOM 757 N N . LEU A 1 95 ? 11.083 4.722 -27.916 1.00 56.97 95 LEU A N 1
ATOM 758 C CA . LEU A 1 95 ? 11.749 6.015 -28.070 1.00 56.97 95 LEU A CA 1
ATOM 759 C C . LEU A 1 95 ? 12.148 6.254 -29.540 1.00 56.97 95 LEU A C 1
ATOM 761 O O . LEU A 1 95 ? 13.141 5.702 -30.017 1.00 56.97 95 LEU A O 1
ATOM 765 N N . ASN A 1 96 ? 11.406 7.110 -30.245 1.00 56.34 96 ASN A N 1
ATOM 766 C CA . ASN A 1 96 ? 11.753 7.590 -31.583 1.00 56.34 96 ASN A CA 1
ATOM 767 C C . ASN A 1 96 ? 12.904 8.610 -31.496 1.00 56.34 96 ASN A C 1
ATOM 769 O O . ASN A 1 96 ? 12.713 9.811 -31.686 1.00 56.34 96 ASN A O 1
ATOM 773 N N . LEU A 1 97 ? 14.130 8.135 -31.233 1.00 55.72 97 LEU A N 1
ATOM 774 C CA . LEU A 1 97 ? 15.341 8.976 -31.279 1.00 55.72 97 LEU A CA 1
ATOM 775 C C . LEU A 1 97 ? 15.504 9.679 -32.642 1.00 55.72 97 LEU A C 1
ATOM 777 O O . LEU A 1 97 ? 16.098 10.751 -32.710 1.00 55.72 97 LEU A O 1
ATOM 781 N N . GLY A 1 98 ? 14.968 9.095 -33.721 1.00 58.56 98 GLY A N 1
ATOM 782 C CA . GLY A 1 98 ? 15.023 9.667 -35.068 1.00 58.56 98 GLY A CA 1
ATOM 783 C C . GLY A 1 98 ? 14.221 10.961 -35.238 1.00 58.56 98 GLY A C 1
ATOM 784 O O . GLY A 1 98 ? 14.686 11.862 -35.927 1.00 58.56 98 GLY A O 1
ATOM 785 N N . GLU A 1 99 ? 13.062 11.099 -34.587 1.00 61.50 99 GLU A N 1
ATOM 786 C CA . GLU A 1 99 ? 12.248 12.327 -34.651 1.00 61.50 99 GLU A CA 1
ATOM 787 C C . GLU A 1 99 ? 12.763 13.401 -33.690 1.00 61.50 99 GLU A C 1
ATOM 789 O O . GLU A 1 99 ? 12.764 14.584 -34.021 1.00 61.50 99 GLU A O 1
ATOM 794 N N . MET A 1 100 ? 13.269 12.984 -32.527 1.00 59.66 100 MET A N 1
ATOM 795 C CA . MET A 1 100 ? 13.763 13.894 -31.492 1.00 59.66 100 MET A CA 1
ATOM 796 C C . MET A 1 100 ? 15.066 14.606 -31.900 1.00 59.66 100 MET A C 1
ATOM 798 O O . MET A 1 100 ? 15.278 15.756 -31.529 1.00 59.66 100 MET A O 1
ATOM 802 N N . PHE A 1 101 ? 15.919 13.946 -32.694 1.00 57.44 101 PHE A N 1
ATOM 803 C CA . PHE A 1 101 ? 17.151 14.533 -33.242 1.00 57.44 101 PHE A CA 1
ATOM 804 C C . PHE A 1 101 ? 17.025 14.975 -34.709 1.00 57.44 101 PHE A C 1
ATOM 806 O O . PHE A 1 101 ? 17.827 15.784 -35.174 1.00 57.44 101 PHE A O 1
ATOM 813 N N . GLY A 1 102 ? 16.026 14.477 -35.445 1.00 58.16 102 GLY A N 1
ATOM 814 C CA . GLY A 1 102 ? 15.836 14.775 -36.868 1.00 58.16 102 GLY A CA 1
ATOM 815 C C . GLY A 1 102 ? 15.348 16.195 -37.166 1.00 58.16 102 GLY A C 1
ATOM 816 O O . GLY A 1 102 ? 15.515 16.660 -38.290 1.00 58.16 102 GLY A O 1
ATOM 817 N N . THR A 1 103 ? 14.774 16.894 -36.183 1.00 62.16 103 THR A N 1
ATOM 818 C CA . THR A 1 103 ? 14.345 18.300 -36.310 1.00 62.16 103 THR A CA 1
ATOM 819 C C . THR A 1 103 ? 15.480 19.300 -36.095 1.00 62.16 103 THR A C 1
ATOM 821 O O . THR A 1 103 ? 15.380 20.432 -36.562 1.00 62.16 103 THR A O 1
ATOM 824 N N . TRP A 1 104 ? 16.559 18.900 -35.413 1.00 62.06 104 TRP A N 1
ATOM 825 C CA . TRP A 1 104 ? 17.621 19.815 -34.979 1.00 62.06 104 TRP A CA 1
ATOM 826 C C . TRP A 1 104 ? 18.927 19.683 -35.774 1.00 62.06 104 TRP A C 1
ATOM 828 O O . TRP A 1 104 ? 19.738 20.606 -35.762 1.00 62.06 104 TRP A O 1
ATOM 838 N N . PHE A 1 105 ? 19.125 18.581 -36.511 1.00 57.78 105 PHE A N 1
ATOM 839 C CA . PHE A 1 105 ? 20.337 18.346 -37.301 1.00 57.78 105 PHE A CA 1
ATOM 840 C C . PHE A 1 105 ? 20.026 18.120 -38.792 1.00 57.78 105 PHE A C 1
ATOM 842 O O . PHE A 1 105 ? 19.155 17.311 -39.121 1.00 57.78 105 PHE A O 1
ATOM 849 N N . PRO A 1 106 ? 20.736 18.790 -39.722 1.00 61.59 106 PRO A N 1
ATOM 850 C CA . PRO A 1 106 ? 20.573 18.550 -41.154 1.00 61.59 106 PRO A CA 1
ATOM 851 C C . PRO A 1 106 ? 20.946 17.100 -41.502 1.00 61.59 106 PRO A C 1
ATOM 853 O O . PRO A 1 106 ? 21.931 16.569 -40.987 1.00 61.59 106 PRO A O 1
ATOM 856 N N . LYS A 1 107 ? 20.163 16.464 -42.390 1.00 62.75 107 LYS A N 1
ATOM 857 C CA . LYS A 1 107 ? 20.316 15.066 -42.853 1.00 62.75 107 LYS A CA 1
ATOM 858 C C . LYS A 1 107 ? 21.580 14.860 -43.707 1.00 62.75 107 LYS A C 1
ATOM 860 O O . LYS A 1 107 ? 21.495 14.445 -44.859 1.00 62.75 107 LYS A O 1
ATOM 865 N N . LEU A 1 108 ? 22.763 15.154 -43.170 1.00 65.12 108 LEU A N 1
ATOM 866 C CA . LEU A 1 108 ? 24.018 14.699 -43.757 1.00 65.12 108 LEU A CA 1
ATOM 867 C C . LEU A 1 108 ? 24.347 13.316 -43.178 1.00 65.12 108 LEU A C 1
ATOM 869 O O . LEU A 1 108 ? 24.547 13.205 -41.965 1.00 65.12 108 LEU A O 1
ATOM 873 N N . PRO A 1 109 ? 24.441 12.268 -44.018 1.00 62.97 109 PRO A N 1
ATOM 874 C CA . PRO A 1 109 ? 24.507 10.878 -43.562 1.00 62.97 109 PRO A CA 1
ATOM 875 C C . PRO A 1 109 ? 25.718 10.556 -42.665 1.00 62.97 109 PRO A C 1
ATOM 877 O O . PRO A 1 109 ? 25.663 9.593 -41.909 1.00 62.97 109 PRO A O 1
ATOM 880 N N . GLY A 1 110 ? 26.787 11.364 -42.692 1.00 68.44 110 GLY A N 1
ATOM 881 C CA . GLY A 1 110 ? 27.979 11.168 -41.852 1.00 68.44 110 GLY A CA 1
ATOM 882 C C . GLY A 1 110 ? 27.997 11.938 -40.523 1.00 68.44 110 GLY A C 1
ATOM 883 O O . GLY A 1 110 ? 28.533 11.445 -39.533 1.00 68.44 110 GLY A O 1
ATOM 884 N N . LEU A 1 111 ? 27.404 13.136 -40.460 1.00 67.31 111 LEU A N 1
ATOM 885 C CA . LEU A 1 111 ? 27.557 14.036 -39.305 1.00 67.31 111 LEU A CA 1
ATOM 886 C C . LEU A 1 111 ? 26.648 13.634 -38.134 1.00 67.31 111 LEU A C 1
ATOM 888 O O . LEU A 1 111 ? 27.048 13.715 -36.974 1.00 67.31 111 LEU A O 1
ATOM 892 N N . GLN A 1 112 ? 25.463 13.100 -38.438 1.00 67.69 112 GLN A N 1
ATOM 893 C CA . GLN A 1 112 ? 24.522 12.600 -37.434 1.00 67.69 112 GLN A CA 1
ATOM 894 C C . GLN A 1 112 ? 25.121 11.456 -36.600 1.00 67.69 112 GLN A C 1
ATOM 896 O O . GLN A 1 112 ? 24.960 11.429 -35.381 1.00 67.69 112 GLN A O 1
ATOM 901 N N . ALA A 1 113 ? 25.858 10.539 -37.235 1.00 71.62 113 ALA A N 1
ATOM 902 C CA . ALA A 1 113 ? 26.501 9.425 -36.543 1.00 71.62 113 ALA A CA 1
ATOM 903 C C . ALA A 1 113 ? 27.588 9.902 -35.561 1.00 71.62 113 ALA A C 1
ATOM 905 O O . ALA A 1 113 ? 27.682 9.390 -34.446 1.00 71.62 113 ALA A O 1
ATOM 906 N N . ILE A 1 114 ? 28.362 10.923 -35.944 1.00 79.38 114 ILE A N 1
ATOM 907 C CA . ILE A 1 114 ? 29.419 11.506 -35.105 1.00 79.38 114 ILE A CA 1
ATOM 908 C C . ILE A 1 114 ? 28.818 12.218 -33.887 1.00 79.38 114 ILE A C 1
ATOM 910 O O . ILE A 1 114 ? 29.292 12.030 -32.768 1.00 79.38 114 ILE A O 1
ATOM 914 N N . VAL A 1 115 ? 27.747 12.993 -34.078 1.00 76.06 115 VAL A N 1
ATOM 915 C CA . VAL A 1 115 ? 27.073 13.701 -32.978 1.00 76.06 115 VAL A CA 1
ATOM 916 C C . VAL A 1 115 ? 26.470 12.714 -31.977 1.00 76.06 115 VAL A C 1
ATOM 918 O O . VAL A 1 115 ? 26.669 12.866 -30.773 1.00 76.06 115 VAL A O 1
ATOM 921 N N . VAL A 1 116 ? 25.799 11.661 -32.454 1.00 77.12 116 VAL A N 1
ATOM 922 C CA . VAL A 1 116 ? 25.241 10.615 -31.581 1.00 77.12 116 VAL A CA 1
ATOM 923 C C . VAL A 1 116 ? 26.345 9.912 -30.787 1.00 77.12 116 VAL A C 1
ATOM 925 O O . VAL A 1 116 ? 26.193 9.703 -29.583 1.00 77.12 116 VAL A O 1
ATOM 928 N N . LEU A 1 117 ? 27.481 9.604 -31.420 1.00 81.12 117 LEU A N 1
ATOM 929 C CA . LEU A 1 117 ? 28.621 8.985 -30.744 1.00 81.12 117 LEU A CA 1
ATOM 930 C C . LEU A 1 117 ? 29.180 9.888 -29.632 1.00 81.12 117 LEU A C 1
ATOM 932 O O . LEU A 1 117 ? 29.405 9.417 -28.519 1.00 81.12 117 LEU A O 1
ATOM 936 N N . MET A 1 118 ? 29.329 11.187 -29.896 1.00 83.12 118 MET A N 1
ATOM 937 C CA . MET A 1 118 ? 29.804 12.157 -28.903 1.00 83.12 118 MET A CA 1
ATOM 938 C C . MET A 1 118 ? 28.833 12.314 -27.727 1.00 83.12 118 MET A C 1
ATOM 940 O O . MET A 1 118 ? 29.275 12.366 -26.580 1.00 83.12 118 MET A O 1
ATOM 944 N N . VAL A 1 119 ? 27.518 12.316 -27.977 1.00 83.31 119 VAL A N 1
ATOM 945 C CA . VAL A 1 119 ? 26.493 12.368 -26.917 1.00 83.31 119 VAL A CA 1
ATOM 946 C C . VAL A 1 119 ? 26.536 11.115 -26.046 1.00 83.31 119 VAL A C 1
ATOM 948 O O . VAL A 1 119 ? 26.477 11.223 -24.824 1.00 83.31 119 VAL A O 1
ATOM 951 N N . ILE A 1 120 ? 26.687 9.927 -26.638 1.00 82.44 120 ILE A N 1
ATOM 952 C CA . ILE A 1 120 ? 26.796 8.668 -25.885 1.00 82.44 120 ILE A CA 1
ATOM 953 C C . ILE A 1 120 ? 28.062 8.661 -25.020 1.00 82.44 120 ILE A C 1
ATOM 955 O O . ILE A 1 120 ? 28.019 8.252 -23.859 1.00 82.44 120 ILE A O 1
ATOM 959 N N . ILE A 1 121 ? 29.182 9.134 -25.567 1.00 87.69 121 ILE A N 1
ATOM 960 C CA . ILE A 1 121 ? 30.450 9.244 -24.844 1.00 87.69 121 ILE A CA 1
ATOM 961 C C . ILE A 1 121 ? 30.312 10.231 -23.675 1.00 87.69 121 ILE A C 1
ATOM 963 O O . ILE A 1 121 ? 30.637 9.880 -22.542 1.00 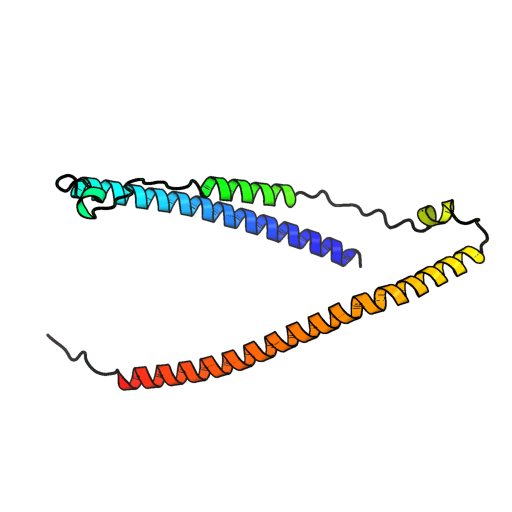87.69 121 ILE A O 1
ATOM 967 N N . ALA A 1 122 ? 29.760 11.425 -23.907 1.00 84.56 122 ALA A N 1
ATOM 968 C CA . ALA A 1 122 ? 29.531 12.426 -22.865 1.00 84.56 122 ALA A CA 1
ATOM 969 C C . ALA A 1 122 ? 28.568 11.923 -21.777 1.00 84.56 122 ALA A C 1
ATOM 971 O O . ALA A 1 122 ? 28.860 12.039 -20.587 1.00 84.56 122 ALA A O 1
ATOM 972 N N . ALA A 1 123 ? 27.463 11.282 -22.170 1.00 84.62 123 ALA A N 1
ATOM 973 C CA . ALA A 1 123 ? 26.526 10.659 -21.242 1.00 84.62 123 ALA A CA 1
ATOM 974 C C . ALA A 1 123 ? 27.229 9.605 -20.381 1.00 84.62 123 ALA A C 1
ATOM 976 O O . ALA A 1 123 ? 27.027 9.573 -19.173 1.00 84.62 123 ALA A O 1
ATOM 977 N N . ARG A 1 124 ? 28.121 8.793 -20.959 1.00 86.81 124 ARG A N 1
ATOM 978 C CA . ARG A 1 124 ? 28.910 7.812 -20.205 1.00 86.81 124 ARG A CA 1
ATOM 979 C C . ARG A 1 124 ? 29.793 8.475 -19.147 1.00 86.81 124 ARG A C 1
ATOM 981 O O . ARG A 1 124 ? 29.818 7.985 -18.024 1.00 86.81 124 ARG A O 1
ATOM 988 N N . TYR A 1 125 ? 30.468 9.579 -19.468 1.00 86.50 125 TYR A N 1
ATOM 989 C CA . TYR A 1 125 ? 31.307 10.306 -18.506 1.00 86.50 125 TYR A CA 1
ATOM 990 C C . TYR A 1 125 ? 30.510 10.966 -17.377 1.00 86.50 125 TYR A C 1
ATOM 992 O O . TYR A 1 125 ? 31.010 11.032 -16.259 1.00 86.50 125 TYR A O 1
ATOM 1000 N N . VAL A 1 126 ? 29.277 11.408 -17.636 1.00 83.88 126 VAL A N 1
ATOM 1001 C CA . VAL A 1 126 ? 28.390 11.999 -16.616 1.00 83.88 126 VAL A CA 1
ATOM 1002 C C . VAL A 1 126 ? 27.706 10.927 -15.768 1.00 83.88 126 VAL A C 1
ATOM 1004 O O . VAL A 1 126 ? 27.549 11.083 -14.562 1.00 83.88 126 VAL A O 1
ATOM 1007 N N . ILE A 1 127 ? 27.323 9.808 -16.378 1.00 80.12 127 ILE A N 1
ATOM 1008 C CA . ILE A 1 127 ? 26.630 8.710 -15.700 1.00 80.12 127 ILE A CA 1
ATOM 1009 C C . ILE A 1 127 ? 27.603 7.900 -14.824 1.00 80.12 127 ILE A C 1
ATOM 1011 O O . ILE A 1 127 ? 27.214 7.415 -13.762 1.00 80.12 127 ILE A O 1
ATOM 1015 N N . LEU A 1 128 ? 28.875 7.775 -15.219 1.00 79.94 128 LEU A N 1
ATOM 1016 C CA . LEU A 1 128 ? 29.896 7.030 -14.473 1.00 79.94 128 LEU A CA 1
ATOM 1017 C C . LEU A 1 128 ? 30.068 7.489 -13.003 1.00 79.94 128 LEU A C 1
ATOM 1019 O O . LEU A 1 128 ? 30.003 6.623 -12.126 1.00 79.94 128 LEU A O 1
ATOM 1023 N N . PRO A 1 129 ? 30.215 8.792 -12.678 1.00 82.56 129 PRO A N 1
ATOM 1024 C CA . PRO A 1 129 ? 30.284 9.252 -11.290 1.00 82.56 129 PRO A CA 1
ATOM 1025 C C . PRO A 1 129 ? 28.960 9.100 -10.530 1.00 82.56 129 PRO A C 1
ATOM 1027 O O . PRO A 1 129 ? 28.985 9.045 -9.306 1.00 82.56 129 PRO A O 1
ATOM 1030 N N . CYS A 1 130 ? 27.812 8.983 -11.209 1.00 78.00 130 CYS A N 1
ATOM 1031 C CA . CYS A 1 130 ? 26.519 8.734 -10.560 1.00 78.00 130 CYS A CA 1
ATOM 1032 C C . CYS A 1 130 ? 26.307 7.256 -10.204 1.00 78.00 130 CYS A C 1
ATOM 1034 O O . CYS A 1 130 ? 25.681 6.950 -9.191 1.00 78.00 130 CYS A O 1
ATOM 1036 N N . ILE A 1 131 ? 26.829 6.328 -11.012 1.00 80.19 131 ILE A N 1
ATOM 1037 C CA . ILE A 1 131 ? 26.657 4.883 -10.791 1.00 80.19 131 ILE A CA 1
ATOM 1038 C C . ILE A 1 131 ? 27.604 4.355 -9.704 1.00 80.19 131 ILE A C 1
ATOM 1040 O O . ILE A 1 131 ? 27.208 3.494 -8.917 1.00 80.19 131 ILE A O 1
ATOM 1044 N N . LEU A 1 132 ? 28.830 4.882 -9.617 1.00 79.56 132 LEU A N 1
ATOM 1045 C CA . LEU A 1 132 ? 29.826 4.481 -8.614 1.00 79.56 132 LEU A CA 1
ATOM 1046 C C . LEU A 1 132 ? 29.329 4.552 -7.151 1.00 79.56 132 LEU A C 1
ATOM 1048 O O . LEU A 1 132 ? 29.424 3.534 -6.462 1.00 79.56 132 LEU A O 1
ATOM 1052 N N . PRO A 1 133 ? 28.751 5.663 -6.649 1.00 79.94 133 PRO A N 1
ATOM 1053 C CA . PRO A 1 133 ? 28.277 5.741 -5.265 1.00 79.94 133 PRO A CA 1
ATOM 1054 C C . PRO A 1 133 ? 27.095 4.803 -4.995 1.00 79.94 133 PRO A C 1
ATOM 1056 O O . PRO A 1 133 ? 26.971 4.276 -3.892 1.00 79.94 133 PRO A O 1
ATOM 1059 N N . ILE A 1 134 ? 26.252 4.543 -6.000 1.00 81.81 134 ILE A N 1
ATOM 1060 C CA . ILE A 1 134 ? 25.134 3.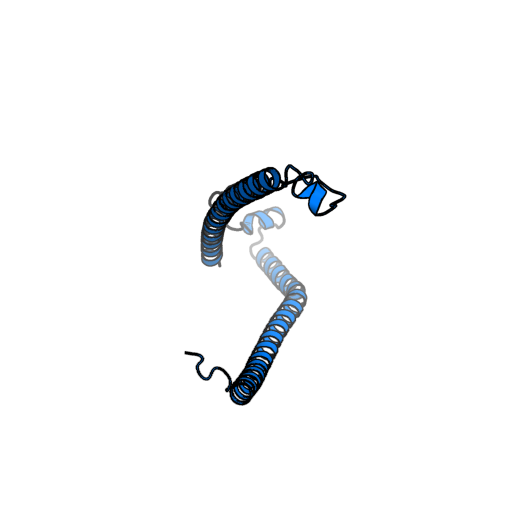595 -5.892 1.00 81.81 134 ILE A CA 1
ATOM 1061 C C . ILE A 1 134 ? 25.671 2.169 -5.725 1.00 81.81 134 ILE A C 1
ATOM 1063 O O . ILE A 1 134 ? 25.198 1.433 -4.860 1.00 81.81 134 ILE A O 1
ATOM 1067 N N . PHE A 1 135 ? 26.691 1.793 -6.502 1.00 78.75 135 PHE A N 1
ATOM 1068 C CA . PHE A 1 135 ? 27.331 0.480 -6.403 1.00 78.75 135 PHE A CA 1
ATOM 1069 C C . PHE A 1 135 ? 28.053 0.282 -5.070 1.00 78.75 135 PHE A C 1
ATOM 1071 O O . PHE A 1 135 ? 27.872 -0.750 -4.427 1.00 78.75 135 PHE A O 1
ATOM 1078 N N . VAL A 1 136 ? 28.820 1.278 -4.618 1.00 81.19 136 VAL A N 1
ATOM 1079 C CA . VAL A 1 136 ? 29.510 1.225 -3.319 1.00 81.19 136 VAL A CA 1
ATOM 1080 C C . VAL A 1 136 ? 28.502 1.064 -2.179 1.00 81.19 136 VAL A C 1
ATOM 1082 O O . VAL A 1 136 ? 28.703 0.228 -1.301 1.00 81.19 136 VAL A O 1
ATOM 1085 N N . ARG A 1 137 ? 27.375 1.787 -2.231 1.00 78.75 137 ARG A N 1
ATOM 1086 C CA . ARG A 1 137 ? 26.306 1.695 -1.226 1.00 78.75 137 ARG A CA 1
ATOM 1087 C C . ARG A 1 137 ? 25.568 0.353 -1.254 1.00 78.75 137 ARG A C 1
ATOM 1089 O O . ARG A 1 137 ? 25.167 -0.158 -0.211 1.00 78.75 137 ARG A O 1
ATOM 1096 N N . ALA A 1 138 ? 25.396 -0.241 -2.433 1.00 75.44 138 ALA A N 1
ATOM 1097 C CA . ALA A 1 138 ? 24.813 -1.574 -2.566 1.00 75.44 138 ALA A CA 1
ATOM 1098 C C . ALA A 1 138 ? 25.727 -2.649 -1.954 1.00 75.44 138 ALA A C 1
ATOM 1100 O O . ALA A 1 138 ? 25.254 -3.515 -1.216 1.00 75.44 138 ALA A O 1
ATOM 1101 N N . ILE A 1 139 ? 27.038 -2.551 -2.195 1.00 77.94 139 ILE A N 1
ATOM 1102 C CA . ILE A 1 139 ? 28.028 -3.463 -1.614 1.00 77.94 139 ILE A CA 1
ATOM 1103 C C . ILE A 1 139 ? 28.087 -3.281 -0.091 1.00 77.94 139 ILE A C 1
ATOM 1105 O O . ILE A 1 139 ? 28.005 -4.276 0.630 1.00 77.94 139 ILE A O 1
ATOM 1109 N N . SER A 1 140 ? 28.129 -2.042 0.419 1.00 75.81 140 SER A N 1
ATOM 1110 C CA . SER A 1 140 ? 28.169 -1.782 1.867 1.00 75.81 140 SER A CA 1
ATOM 1111 C C . SER A 1 140 ? 26.940 -2.323 2.597 1.00 75.81 140 SER A C 1
ATOM 1113 O O . SER A 1 140 ? 27.076 -2.922 3.660 1.00 75.81 140 SER A O 1
ATOM 1115 N N . ASN A 1 141 ? 25.749 -2.170 2.008 1.00 75.12 141 ASN A N 1
ATOM 1116 C CA . ASN A 1 141 ? 24.506 -2.678 2.589 1.00 75.12 141 ASN A CA 1
ATOM 1117 C C . ASN A 1 141 ? 24.442 -4.208 2.583 1.00 75.12 141 ASN A C 1
ATOM 1119 O O . ASN A 1 141 ? 23.872 -4.807 3.488 1.00 75.12 141 ASN A O 1
ATOM 1123 N N . SER A 1 142 ? 25.016 -4.859 1.569 1.00 73.12 142 SER A N 1
ATOM 1124 C CA . SER A 1 142 ? 25.095 -6.321 1.558 1.00 73.12 142 SER A CA 1
ATOM 1125 C C . SER A 1 142 ? 26.057 -6.839 2.631 1.00 73.12 142 SER A C 1
ATOM 1127 O O . SER A 1 142 ? 25.729 -7.789 3.337 1.00 73.12 142 SER A O 1
ATOM 1129 N N . LEU A 1 143 ? 27.200 -6.169 2.820 1.00 72.00 143 LEU A N 1
ATOM 1130 C CA . LEU A 1 143 ? 28.205 -6.550 3.810 1.00 72.00 143 LEU A CA 1
ATOM 1131 C C . LEU A 1 143 ? 27.687 -6.395 5.250 1.00 72.00 143 LEU A C 1
ATOM 1133 O O . LEU A 1 143 ? 27.927 -7.278 6.071 1.00 72.00 143 LEU A O 1
ATOM 1137 N N . SER A 1 144 ? 26.929 -5.333 5.552 1.00 71.69 144 SER A N 1
ATOM 1138 C CA . SER A 1 144 ? 26.337 -5.142 6.886 1.00 71.69 144 SER A CA 1
ATOM 1139 C C . SER A 1 144 ? 25.289 -6.205 7.228 1.00 71.69 144 SER A C 1
ATOM 1141 O O . SER A 1 144 ? 25.248 -6.668 8.364 1.00 71.69 144 SER A O 1
ATOM 1143 N N . LEU A 1 145 ? 24.503 -6.665 6.247 1.00 71.50 145 LEU A N 1
ATOM 1144 C CA . LEU A 1 145 ? 23.528 -7.744 6.442 1.00 71.50 145 LEU A CA 1
ATOM 1145 C C . LEU A 1 145 ? 24.187 -9.101 6.722 1.00 71.50 145 LEU A C 1
ATOM 1147 O O . LEU A 1 145 ? 23.639 -9.896 7.482 1.00 71.50 145 LEU A O 1
ATOM 1151 N N . PHE A 1 146 ? 25.351 -9.383 6.130 1.00 70.81 146 PHE A N 1
ATOM 1152 C CA . PHE A 1 146 ? 26.096 -10.609 6.434 1.00 70.81 146 PHE A CA 1
ATOM 1153 C C . PHE A 1 146 ? 26.726 -10.572 7.831 1.00 70.81 146 PHE A C 1
ATOM 1155 O O . PHE A 1 146 ? 26.696 -11.584 8.530 1.00 70.81 146 PHE A O 1
ATOM 1162 N N . MET A 1 147 ? 27.248 -9.418 8.258 1.00 63.06 147 MET A N 1
ATOM 1163 C CA . MET A 1 147 ? 27.823 -9.260 9.601 1.00 63.06 147 MET A CA 1
ATOM 1164 C C . MET A 1 147 ? 26.758 -9.358 10.705 1.00 63.06 147 MET A C 1
ATOM 1166 O O . MET A 1 147 ? 27.001 -9.991 11.731 1.00 63.06 147 MET A O 1
ATOM 1170 N N . ASP A 1 148 ? 25.564 -8.799 10.484 1.00 67.88 148 ASP A N 1
ATOM 1171 C CA . ASP A 1 148 ? 24.452 -8.871 11.441 1.00 67.88 148 ASP A CA 1
ATOM 1172 C C . ASP A 1 148 ? 23.881 -10.293 11.564 1.00 67.88 148 ASP A C 1
ATOM 1174 O O . ASP A 1 148 ? 23.697 -10.800 12.670 1.00 67.88 148 ASP A O 1
ATOM 1178 N N . LYS A 1 149 ? 23.716 -11.007 10.441 1.00 67.06 149 LYS A N 1
ATOM 1179 C CA . LYS A 1 149 ? 23.305 -12.422 10.448 1.00 67.06 149 LYS A CA 1
ATOM 1180 C C . LYS A 1 149 ? 24.302 -13.322 11.179 1.00 67.06 149 LYS A C 1
ATOM 1182 O O . LYS A 1 149 ? 23.903 -14.148 11.989 1.00 67.06 149 LYS A O 1
ATOM 1187 N N . GLN A 1 150 ? 25.602 -13.129 10.952 1.00 74.38 150 GLN A N 1
ATOM 1188 C CA . GLN A 1 150 ? 26.628 -13.939 11.612 1.00 74.38 150 GLN A CA 1
ATOM 1189 C C . GLN A 1 150 ? 26.736 -13.641 13.120 1.00 74.38 150 GLN A C 1
ATOM 1191 O O . GLN A 1 150 ? 27.028 -14.540 13.910 1.00 74.38 150 GLN A O 1
ATOM 1196 N N . SER A 1 151 ? 26.521 -12.386 13.529 1.00 68.69 151 SER A N 1
ATOM 1197 C CA . SER A 1 151 ? 26.509 -11.984 14.941 1.00 68.69 151 SER A CA 1
ATOM 1198 C C . SER A 1 151 ? 25.265 -12.506 15.666 1.00 68.69 151 SER A C 1
ATOM 1200 O O . SER A 1 151 ? 25.372 -13.049 16.765 1.00 68.69 151 SER A O 1
ATOM 1202 N N . THR A 1 152 ? 24.093 -12.419 15.028 1.00 69.88 152 THR A N 1
ATOM 1203 C CA . THR A 1 152 ? 22.820 -12.892 15.592 1.00 69.88 152 THR A CA 1
ATOM 1204 C C . THR A 1 152 ? 22.776 -14.411 15.738 1.00 69.88 152 THR A C 1
ATOM 1206 O O . THR A 1 152 ? 22.357 -14.874 16.794 1.00 69.88 152 THR A O 1
ATOM 1209 N N . GLU A 1 153 ? 23.297 -15.186 14.777 1.00 76.38 153 GLU A N 1
ATOM 1210 C CA . GLU A 1 153 ? 23.418 -16.654 14.882 1.00 76.38 153 GLU A CA 1
ATOM 1211 C C . GLU A 1 153 ? 24.308 -17.097 16.055 1.00 76.38 153 GLU A C 1
ATOM 1213 O O . GLU A 1 153 ? 23.990 -18.046 16.774 1.00 76.38 153 GLU A O 1
ATOM 1218 N N . LYS A 1 154 ? 25.407 -16.378 16.303 1.00 76.50 154 LYS A N 1
ATOM 1219 C CA . LYS A 1 154 ? 26.282 -16.646 17.455 1.00 76.50 154 LYS A CA 1
ATOM 1220 C C . LYS A 1 154 ? 25.648 -16.203 18.773 1.00 76.50 154 LYS A C 1
ATOM 1222 O O . LYS A 1 154 ? 25.757 -16.912 19.770 1.00 76.50 154 LYS A O 1
ATOM 1227 N N . ALA A 1 155 ? 24.968 -15.058 18.785 1.00 75.19 155 ALA A N 1
ATOM 1228 C CA . ALA A 1 155 ? 24.292 -14.543 19.971 1.00 75.19 155 ALA A CA 1
ATOM 1229 C C . ALA A 1 155 ? 23.104 -15.422 20.386 1.00 75.19 155 ALA A C 1
ATOM 1231 O O . ALA A 1 155 ? 22.926 -15.667 21.576 1.00 75.19 155 ALA A O 1
ATOM 1232 N N . MET A 1 156 ? 22.326 -15.939 19.429 1.00 74.69 156 MET A N 1
ATOM 1233 C CA . MET A 1 156 ? 21.217 -16.853 19.714 1.00 74.69 156 MET A CA 1
ATOM 1234 C C . MET A 1 156 ? 21.708 -18.222 20.191 1.00 74.69 156 MET A C 1
ATOM 1236 O O . MET A 1 156 ? 21.093 -18.777 21.091 1.00 74.69 156 MET A O 1
ATOM 1240 N N . ALA A 1 157 ? 22.832 -18.738 19.676 1.00 77.19 157 ALA A N 1
ATOM 1241 C CA . ALA A 1 157 ? 23.430 -19.972 20.191 1.00 77.19 157 ALA A CA 1
ATOM 1242 C C . ALA A 1 157 ? 23.856 -19.827 21.665 1.00 77.19 157 ALA A C 1
ATOM 1244 O O . ALA A 1 157 ? 23.498 -20.662 22.490 1.00 77.19 157 ALA A O 1
ATOM 1245 N N . LEU A 1 158 ? 24.521 -18.719 22.020 1.00 80.81 158 LEU A N 1
ATOM 1246 C CA . LEU A 1 158 ? 24.908 -18.426 23.407 1.00 80.81 158 LEU A CA 1
ATOM 1247 C C . LEU A 1 158 ? 23.699 -18.182 24.327 1.00 80.81 158 LEU A C 1
ATOM 1249 O O . LEU A 1 158 ? 23.707 -18.614 25.477 1.00 80.81 158 LEU A O 1
ATOM 1253 N N . TRP A 1 159 ? 22.650 -17.514 23.834 1.00 76.06 159 TRP A N 1
ATOM 1254 C CA . TRP A 1 159 ? 21.401 -17.327 24.581 1.00 76.06 159 TRP A CA 1
ATOM 1255 C C . TRP A 1 159 ? 20.661 -18.642 24.816 1.00 76.06 159 TRP A C 1
ATOM 1257 O O . TRP A 1 159 ? 20.155 -18.858 25.912 1.00 76.06 159 TRP A O 1
ATOM 1267 N N . VAL A 1 160 ? 20.596 -19.516 23.810 1.00 78.62 160 VAL A N 1
ATOM 1268 C CA . VAL A 1 160 ? 19.969 -20.839 23.926 1.00 78.62 160 VAL A CA 1
ATOM 1269 C C . VAL A 1 160 ? 20.728 -21.702 24.931 1.00 78.62 160 VAL A C 1
ATOM 1271 O O . VAL A 1 160 ? 20.097 -22.325 25.777 1.00 78.62 160 VAL A O 1
ATOM 1274 N N . GLU A 1 161 ? 22.060 -21.683 24.911 1.00 73.44 161 GLU A N 1
ATOM 1275 C CA . GLU A 1 161 ? 22.881 -22.430 25.871 1.00 73.44 161 GLU A CA 1
ATOM 1276 C C . GLU A 1 161 ? 22.753 -21.877 27.301 1.00 73.44 161 GLU A C 1
ATOM 1278 O O . GLU A 1 161 ? 22.613 -22.639 28.255 1.00 73.44 161 GLU A O 1
ATOM 1283 N N . GLY A 1 162 ? 22.667 -20.551 27.454 1.00 73.25 162 GLY A N 1
ATOM 1284 C CA . GLY A 1 162 ? 22.336 -19.915 28.731 1.00 73.25 162 GLY A CA 1
ATOM 1285 C C . GLY A 1 162 ? 20.932 -20.267 29.235 1.00 73.25 162 GLY A C 1
ATOM 1286 O O . GLY A 1 162 ? 20.763 -20.545 30.418 1.00 73.25 162 GLY A O 1
ATOM 1287 N N . GLN A 1 163 ? 19.931 -20.304 28.348 1.00 66.88 163 GLN A N 1
ATOM 1288 C CA . GLN A 1 163 ? 18.565 -20.706 28.693 1.00 66.88 163 GLN A CA 1
ATOM 1289 C C . GLN A 1 163 ? 18.517 -22.171 29.142 1.00 66.88 163 GLN A C 1
ATOM 1291 O O . GLN A 1 163 ? 17.962 -22.449 30.201 1.00 66.88 163 GLN A O 1
ATOM 1296 N N . ILE A 1 164 ? 19.133 -23.095 28.397 1.00 68.00 164 ILE A N 1
ATOM 1297 C CA . ILE A 1 164 ? 19.187 -24.525 28.748 1.00 68.00 164 ILE A CA 1
ATOM 1298 C C . ILE A 1 164 ? 19.809 -24.715 30.139 1.00 68.00 164 ILE A C 1
ATOM 1300 O O . ILE A 1 164 ? 19.195 -25.367 30.982 1.00 68.00 164 ILE A O 1
ATOM 1304 N N . ASN A 1 165 ? 20.928 -24.041 30.427 1.00 64.06 165 ASN A N 1
ATOM 1305 C CA . ASN A 1 165 ? 21.566 -24.096 31.746 1.00 64.06 165 ASN A CA 1
ATOM 1306 C C . ASN A 1 165 ? 20.660 -23.549 32.867 1.00 64.06 165 ASN A C 1
ATOM 1308 O O . ASN A 1 165 ? 20.635 -24.100 33.963 1.00 64.06 165 ASN A O 1
ATOM 1312 N N . THR A 1 166 ? 19.862 -22.504 32.603 1.00 58.34 166 THR A N 1
ATOM 1313 C CA . THR A 1 166 ? 18.892 -21.991 33.590 1.00 58.34 166 THR A CA 1
ATOM 1314 C C . THR A 1 166 ? 17.676 -22.899 33.794 1.00 58.34 166 THR A C 1
ATOM 1316 O O . THR A 1 166 ? 17.116 -22.903 34.886 1.00 58.34 166 THR A O 1
ATOM 1319 N N . TYR A 1 167 ? 17.261 -23.684 32.792 1.00 52.19 167 TYR A N 1
ATOM 1320 C CA . TYR A 1 167 ? 16.171 -24.656 32.952 1.00 52.19 167 TYR A CA 1
ATOM 1321 C C . TYR A 1 167 ? 16.619 -25.907 33.722 1.00 52.19 167 TYR A C 1
ATOM 1323 O O . TYR A 1 167 ? 15.823 -26.446 34.488 1.00 52.19 167 TYR A O 1
ATOM 1331 N N . GLU A 1 168 ? 17.874 -26.344 33.573 1.00 54.41 168 GLU A N 1
ATOM 1332 C CA . GLU A 1 168 ? 18.431 -27.444 34.377 1.00 54.41 168 GLU A CA 1
ATOM 1333 C C . GLU A 1 168 ? 18.623 -27.058 35.853 1.00 54.41 168 GLU A C 1
ATOM 1335 O O . GLU A 1 168 ? 18.413 -27.895 36.726 1.00 54.41 168 GLU A O 1
ATOM 1340 N N . GLU A 1 169 ? 18.928 -25.790 36.159 1.00 47.25 169 GLU A N 1
ATOM 1341 C CA . GLU A 1 169 ? 19.065 -25.317 37.548 1.00 47.25 169 GLU A CA 1
ATOM 1342 C C . GLU A 1 169 ? 17.707 -25.073 38.251 1.00 47.25 169 GLU A C 1
ATOM 1344 O O . GLU A 1 169 ? 17.632 -25.106 39.478 1.00 47.25 169 GLU A O 1
ATOM 1349 N N . PHE A 1 170 ? 16.612 -24.888 37.496 1.00 43.56 170 PHE A N 1
ATOM 1350 C CA . PHE A 1 170 ? 15.253 -24.654 38.028 1.00 43.56 170 PHE A CA 1
ATOM 1351 C C . PHE A 1 170 ? 14.332 -25.889 38.066 1.00 43.56 170 PHE A C 1
ATOM 1353 O O . PHE A 1 170 ? 13.180 -25.778 38.491 1.00 43.56 170 PHE A O 1
ATOM 1360 N N . ALA A 1 171 ? 14.800 -27.071 37.661 1.00 51.81 171 ALA A N 1
ATOM 1361 C CA . ALA A 1 171 ? 14.069 -28.323 37.866 1.00 51.81 171 ALA A CA 1
ATOM 1362 C C . ALA A 1 171 ? 14.587 -29.007 39.147 1.00 51.81 171 ALA A C 1
ATOM 1364 O O . ALA A 1 171 ? 15.553 -29.766 39.072 1.00 51.81 171 ALA A O 1
ATOM 1365 N N . PRO A 1 172 ? 13.996 -28.742 40.333 1.00 49.50 172 PRO A N 1
ATOM 1366 C CA . PRO A 1 172 ? 12.731 -29.396 40.716 1.00 49.50 172 PRO A CA 1
ATOM 1367 C C . PRO A 1 172 ? 11.818 -28.535 41.625 1.00 49.50 172 PRO A C 1
ATOM 1369 O O . PRO A 1 172 ? 12.320 -27.662 42.317 1.00 49.50 172 PRO A O 1
ATOM 1372 N N . LEU A 1 173 ? 10.495 -28.794 41.667 1.00 43.38 173 LEU A N 1
ATOM 1373 C CA . LEU A 1 173 ? 9.574 -28.599 42.827 1.00 43.38 173 LEU A CA 1
ATOM 1374 C C . LEU A 1 173 ? 8.093 -28.619 42.386 1.00 43.38 173 LEU A C 1
ATOM 1376 O O . LEU A 1 173 ? 7.398 -27.606 42.352 1.00 43.38 173 LEU A O 1
ATOM 1380 N N . CYS A 1 174 ? 7.581 -29.806 42.074 1.00 35.25 174 CYS A N 1
ATOM 1381 C CA . CYS A 1 174 ? 6.159 -30.116 42.245 1.00 35.25 174 CYS A CA 1
ATOM 1382 C C . CYS A 1 174 ? 6.037 -31.610 42.537 1.00 35.25 174 CYS A C 1
ATOM 1384 O O . CYS A 1 174 ? 5.588 -32.408 41.718 1.00 35.25 174 CYS A O 1
ATOM 1386 N N . GLU A 1 175 ? 6.519 -31.986 43.718 1.00 36.72 175 GLU A N 1
ATOM 1387 C CA . GLU A 1 175 ? 6.228 -33.278 44.315 1.00 36.72 175 GLU A CA 1
ATOM 1388 C C . GLU A 1 175 ? 4.873 -33.157 45.030 1.00 36.72 175 GLU A C 1
ATOM 1390 O O . GLU A 1 175 ? 4.715 -32.426 46.003 1.00 36.72 175 GLU A O 1
ATOM 1395 N N . THR A 1 176 ? 3.877 -33.784 44.403 1.00 40.12 176 THR A N 1
ATOM 1396 C CA . THR A 1 176 ? 2.658 -34.393 44.957 1.00 40.12 176 THR A CA 1
ATOM 1397 C C . THR A 1 176 ? 2.070 -33.819 46.254 1.00 40.12 176 THR A C 1
ATOM 1399 O O . THR A 1 176 ? 2.548 -34.102 47.350 1.00 40.12 176 THR A O 1
ATOM 1402 N N . ALA A 1 177 ? 0.908 -33.174 46.126 1.00 31.41 177 ALA A N 1
ATOM 1403 C CA . ALA A 1 177 ? -0.113 -33.155 47.169 1.00 31.41 177 ALA A CA 1
ATOM 1404 C C . ALA A 1 177 ? -1.350 -33.910 46.658 1.00 31.41 177 ALA A C 1
ATOM 1406 O O . ALA A 1 177 ? -2.149 -33.355 45.902 1.00 31.41 177 ALA A O 1
ATOM 1407 N N . GLN A 1 178 ? -1.477 -35.177 47.053 1.00 33.44 178 GLN A N 1
ATOM 1408 C CA . GLN A 1 178 ? -2.753 -35.885 47.134 1.00 33.44 178 GLN A CA 1
ATOM 1409 C C . GLN A 1 178 ? -2.695 -36.906 48.267 1.00 33.44 178 GLN A C 1
ATOM 1411 O O . GLN A 1 178 ? -1.630 -37.545 48.414 1.00 33.44 178 GLN A O 1
#

Organism: Pseudonaja textilis (NCBI:txid8673)

Secondary structure (DSSP, 8-state):
-HHHHHHHHHHHHHHHHHHHHHHHHHHHHHHHHHHHHHHHHHHHHHHTGGGTHHHHHHT-S--------HHHHHHHHHHHHHHHH-----------HHHHHHTTS---TTHHHHHHHHHHHHHHHHHHHHHHHHHHHHHHHHHHHHHHHHHHHHHHHHHHHHHHHHHHHT--------

Radius of gyration: 32.56 Å; Cα contacts (8 Å, |Δi|>4): 48; chains: 1; bounding box: 56×56×91 Å

Sequence (178 aa):
MLNRIIRLQAVVELIANETAQSLRTLAVQQKKFRYAIYQNRLALDYLLAAEGGVCGKFNFSNCCLEFDDVGEIIEQRARRIENLAHVPVQKWNGLNLGEMFGTWFPKLPGLQAIVVLMVIIAARYVILPCILPIFVRAISNSLSLFMDKQSTEKAMALWVEGQINTYEEFAPLCETAQ

Foldseek 3Di:
DVVVVLVVL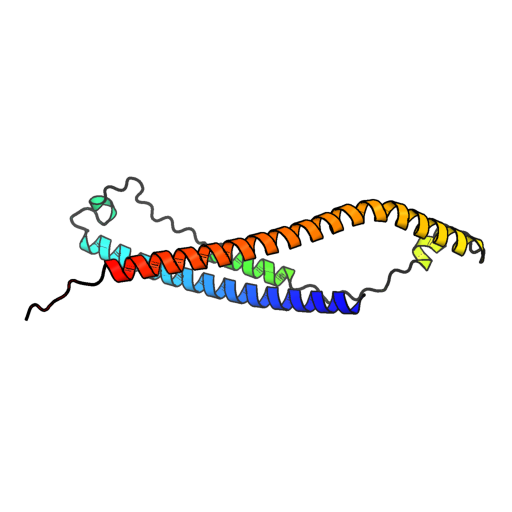VVLLVVLLVVLVVLLVVLVVVVVVVVVVVVVQVVQQVVCVVQNGPCSVVVDPDPDPDDDSVSVVSNVVSVVSVVVSPDPPPPDPDPPPCVVCVVPDPPDVPVVVVVVVVVVVVCCVVVVVVVVVVVVVVVVVVVVVVVVVVVVVVVVVVVVVVVVVVVVVPDDDDPDDD

InterPro domains:
  IPR018154 TLV/ENV coat polyprotein [PTHR10424] (6-146)